Protein AF-A0A7S2NXE6-F1 (afdb_monomer_lite)

Structure (mmCIF, N/CA/C/O backbone):
data_AF-A0A7S2NXE6-F1
#
_entry.id   AF-A0A7S2NXE6-F1
#
loop_
_atom_site.group_PDB
_atom_site.id
_atom_site.type_symbol
_atom_site.label_atom_id
_atom_site.label_alt_id
_atom_site.label_comp_id
_atom_site.label_asym_id
_atom_site.label_entity_id
_atom_site.label_seq_id
_atom_site.pdbx_PDB_ins_code
_atom_site.Cartn_x
_atom_site.Cartn_y
_atom_site.Cartn_z
_atom_site.occupancy
_atom_site.B_iso_or_equiv
_atom_site.auth_seq_id
_atom_site.auth_comp_id
_atom_site.auth_asym_id
_atom_site.auth_atom_id
_atom_site.pdbx_PDB_model_num
ATOM 1 N N . GLY A 1 1 ? -6.935 10.015 29.642 1.00 30.66 1 GLY A N 1
ATOM 2 C CA . GLY A 1 1 ? -7.297 9.977 28.216 1.00 30.66 1 GLY A CA 1
ATOM 3 C C . GLY A 1 1 ? -6.499 8.867 27.589 1.00 30.66 1 GLY A C 1
ATOM 4 O O . GLY A 1 1 ? -5.300 8.828 27.825 1.00 30.66 1 GLY A O 1
ATOM 5 N N . PHE A 1 2 ? -7.150 7.919 26.923 1.00 28.30 2 PHE A N 1
ATOM 6 C CA . PHE A 1 2 ? -6.454 6.825 26.250 1.00 28.30 2 PHE A CA 1
ATOM 7 C C . PHE A 1 2 ? -5.696 7.412 25.052 1.00 28.30 2 PHE A C 1
ATOM 9 O O . PHE A 1 2 ? -6.312 7.854 24.090 1.00 28.30 2 PHE A O 1
ATOM 16 N N . GLU A 1 3 ? -4.369 7.505 25.145 1.00 37.97 3 GLU A N 1
ATOM 17 C CA . GLU A 1 3 ? -3.530 7.796 23.980 1.00 37.97 3 GLU A CA 1
ATOM 18 C C . GLU A 1 3 ? -3.610 6.582 23.043 1.00 37.97 3 GLU A C 1
ATOM 20 O O . GLU A 1 3 ? -3.166 5.489 23.407 1.00 37.97 3 GLU A O 1
ATOM 25 N N . HIS A 1 4 ? -4.222 6.759 21.868 1.00 45.72 4 HIS A N 1
ATOM 26 C CA . HIS A 1 4 ? -4.273 5.748 20.811 1.00 45.72 4 HIS A CA 1
ATOM 27 C C . HIS A 1 4 ? -2.844 5.365 20.415 1.00 45.72 4 HIS A C 1
ATOM 29 O O . HIS A 1 4 ? -2.023 6.241 20.143 1.00 45.72 4 HIS A O 1
ATOM 35 N N . LYS A 1 5 ? -2.525 4.066 20.429 1.00 44.91 5 LYS A N 1
ATOM 36 C CA . LYS A 1 5 ? -1.177 3.564 20.137 1.00 44.91 5 LYS A CA 1
ATOM 37 C C . LYS A 1 5 ? -1.148 2.831 18.801 1.00 44.91 5 LYS A C 1
ATOM 39 O O . LYS A 1 5 ? -1.640 1.710 18.720 1.00 44.91 5 LYS A O 1
ATOM 44 N N . ILE A 1 6 ? -0.508 3.414 17.790 1.00 53.16 6 ILE A N 1
ATOM 45 C CA . ILE A 1 6 ? -0.293 2.777 16.487 1.00 53.16 6 ILE A CA 1
ATOM 46 C C . ILE A 1 6 ? 0.878 1.794 16.610 1.00 53.16 6 ILE A C 1
ATOM 48 O O . ILE A 1 6 ? 2.012 2.165 16.933 1.00 53.16 6 ILE A O 1
ATOM 52 N N . MET A 1 7 ? 0.612 0.510 16.371 1.00 48.50 7 MET A N 1
ATOM 53 C CA . MET A 1 7 ? 1.660 -0.509 16.349 1.00 48.50 7 MET A CA 1
ATOM 54 C C . MET A 1 7 ? 2.381 -0.468 15.002 1.00 48.50 7 MET A C 1
ATOM 56 O O . MET A 1 7 ? 1.739 -0.633 13.969 1.00 48.50 7 MET A O 1
ATOM 60 N N . VAL A 1 8 ? 3.706 -0.301 15.033 1.00 54.53 8 VAL A N 1
ATOM 61 C CA . VAL A 1 8 ? 4.588 -0.490 13.875 1.00 54.53 8 VAL A CA 1
ATOM 62 C C . VAL A 1 8 ? 5.204 -1.878 13.973 1.00 54.53 8 VAL A C 1
ATOM 64 O O . VAL A 1 8 ? 6.086 -2.112 14.803 1.00 54.53 8 VAL A O 1
ATOM 67 N N . LEU A 1 9 ? 4.743 -2.821 13.155 1.00 55.22 9 LEU A N 1
ATOM 68 C CA . LEU A 1 9 ? 5.362 -4.142 13.074 1.00 55.22 9 LEU A CA 1
ATOM 69 C C . LEU A 1 9 ? 6.440 -4.136 11.990 1.00 55.22 9 LEU A C 1
ATOM 71 O O . LEU A 1 9 ? 6.137 -4.057 10.799 1.00 55.22 9 LEU A O 1
ATOM 75 N N . CYS A 1 10 ? 7.703 -4.228 12.402 1.00 53.44 10 CYS A N 1
ATOM 76 C CA . CYS A 1 10 ? 8.821 -4.390 11.478 1.00 53.44 10 CYS A CA 1
ATOM 77 C C . CYS A 1 10 ? 9.096 -5.880 11.261 1.00 53.44 10 CYS A C 1
ATOM 79 O O . CYS A 1 10 ? 9.418 -6.619 12.200 1.00 53.44 10 CYS A O 1
ATOM 81 N N . PHE A 1 11 ? 8.996 -6.322 10.012 1.00 53.53 11 PHE A N 1
ATOM 82 C CA . PHE A 1 11 ? 9.358 -7.676 9.624 1.00 53.53 11 PHE A CA 1
ATOM 83 C C . PHE A 1 11 ? 10.875 -7.779 9.397 1.00 53.53 11 PHE A C 1
ATOM 85 O O . PHE A 1 11 ? 11.449 -7.011 8.630 1.00 53.53 11 PHE A O 1
ATOM 92 N N . LEU A 1 12 ? 11.518 -8.719 10.098 1.00 44.38 12 LEU A N 1
ATOM 93 C CA . LEU A 1 12 ? 12.954 -9.008 10.021 1.00 44.38 12 LEU A CA 1
ATOM 94 C C . LEU A 1 12 ? 13.210 -10.145 9.028 1.00 44.38 12 LEU A C 1
ATOM 96 O O . LEU A 1 12 ? 12.627 -11.219 9.184 1.00 44.38 12 LEU A O 1
ATOM 100 N N . VAL A 1 13 ? 14.127 -9.940 8.078 1.00 46.78 13 VAL A N 1
ATOM 101 C CA . VAL A 1 13 ? 14.712 -11.025 7.265 1.00 46.78 13 VAL A CA 1
ATOM 102 C C . VAL A 1 13 ? 16.133 -11.394 7.755 1.00 46.78 13 VAL A C 1
ATOM 104 O O . VAL A 1 13 ? 16.578 -12.511 7.509 1.00 46.78 13 VAL A O 1
ATOM 10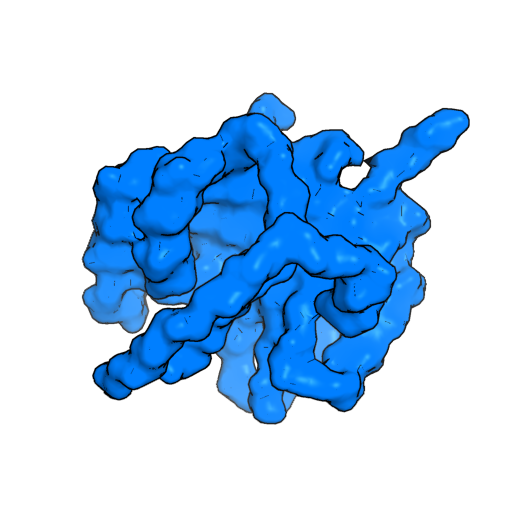7 N N . SER A 1 14 ? 16.815 -10.538 8.540 1.00 44.78 14 SER A N 1
ATOM 108 C CA . SER A 1 14 ? 18.103 -10.824 9.216 1.00 44.78 14 SER A CA 1
ATOM 109 C C . SER A 1 14 ? 18.413 -9.791 10.335 1.00 44.78 14 SER A C 1
ATOM 111 O O . SER A 1 14 ? 17.746 -8.765 10.429 1.00 44.78 14 SER A O 1
ATOM 113 N N . GLN A 1 15 ? 19.325 -10.103 11.275 1.00 42.28 15 GLN A N 1
ATOM 114 C CA . GLN A 1 15 ? 19.384 -9.501 12.624 1.00 42.28 15 GLN A CA 1
ATOM 115 C C . GLN A 1 15 ? 20.194 -8.196 12.786 1.00 42.28 15 GLN A C 1
ATOM 117 O O . GLN A 1 15 ? 20.007 -7.526 13.796 1.00 42.28 15 GLN A O 1
ATOM 122 N N . SER A 1 16 ? 21.091 -7.794 11.882 1.00 43.28 16 SER A N 1
ATOM 123 C CA . SER A 1 16 ? 22.125 -6.802 12.253 1.00 43.28 16 SER A CA 1
ATOM 124 C C . SER A 1 16 ? 21.823 -5.351 11.853 1.00 43.28 16 SER A C 1
ATOM 126 O O . SER A 1 16 ? 21.876 -4.470 12.715 1.00 43.28 16 SER A O 1
ATOM 128 N N . CYS A 1 17 ? 21.465 -5.055 10.597 1.00 41.91 17 CYS A N 1
ATOM 129 C CA . CYS A 1 17 ? 21.178 -3.671 10.181 1.00 41.91 17 CYS A CA 1
ATOM 130 C C . CYS A 1 17 ? 19.780 -3.201 10.633 1.00 41.91 17 CYS A C 1
ATOM 132 O O . CYS A 1 17 ? 19.550 -2.024 10.930 1.00 41.91 17 CYS A O 1
ATOM 134 N N . THR A 1 18 ? 18.842 -4.136 10.790 1.00 48.88 18 THR A N 1
ATOM 135 C CA . THR A 1 18 ? 17.470 -3.832 11.202 1.00 48.88 18 THR A CA 1
ATOM 136 C C . THR A 1 18 ? 17.372 -3.404 12.665 1.00 48.88 18 THR A C 1
ATOM 138 O O . THR A 1 18 ? 16.535 -2.566 12.978 1.00 48.88 18 THR A O 1
ATOM 141 N N . ILE A 1 19 ? 18.245 -3.886 13.558 1.00 52.66 19 ILE A N 1
ATOM 142 C CA . ILE A 1 19 ? 18.273 -3.444 14.964 1.00 52.66 19 ILE A CA 1
ATOM 143 C C . ILE A 1 19 ? 18.568 -1.942 15.055 1.00 52.66 19 ILE A C 1
ATOM 145 O O . ILE A 1 19 ? 17.909 -1.239 15.816 1.00 52.66 19 ILE A O 1
ATOM 149 N N . GLN A 1 20 ? 19.492 -1.422 14.240 1.00 52.38 20 GLN A N 1
ATOM 150 C CA . GLN A 1 20 ? 19.793 0.014 14.206 1.00 52.38 20 GLN A CA 1
ATOM 151 C C . GLN A 1 20 ? 18.620 0.833 13.657 1.00 52.38 20 GLN A C 1
ATOM 153 O O . GLN A 1 20 ? 18.315 1.897 14.193 1.00 52.38 20 GLN A O 1
ATOM 158 N N . MET A 1 21 ? 17.931 0.337 12.623 1.00 56.78 21 MET A N 1
ATOM 159 C CA . MET A 1 21 ? 16.757 1.012 12.065 1.00 56.78 21 MET A CA 1
ATOM 160 C C . MET A 1 21 ? 15.562 0.966 13.028 1.00 56.78 21 MET A C 1
ATOM 162 O O . MET A 1 21 ? 14.918 1.988 13.228 1.00 56.78 21 MET A O 1
ATOM 166 N N . ILE A 1 22 ? 15.314 -0.166 13.693 1.00 58.59 22 ILE A N 1
ATOM 167 C CA . ILE A 1 22 ? 14.275 -0.334 14.720 1.00 58.59 22 ILE A CA 1
ATOM 168 C C . ILE A 1 22 ? 14.559 0.551 15.935 1.00 58.59 22 ILE A C 1
ATOM 170 O O . ILE A 1 22 ? 13.664 1.272 16.368 1.00 58.59 22 ILE A O 1
ATOM 174 N N . HIS A 1 23 ? 15.788 0.558 16.460 1.00 58.75 23 HIS A N 1
ATOM 175 C CA . HIS A 1 23 ? 16.160 1.454 17.558 1.00 58.75 23 HIS A CA 1
ATOM 176 C C . HIS A 1 23 ? 16.035 2.922 17.155 1.00 58.75 23 HIS A C 1
ATOM 178 O O . HIS A 1 23 ? 15.536 3.732 17.933 1.00 58.75 23 HIS A O 1
ATOM 184 N N . SER A 1 24 ? 16.438 3.272 15.932 1.00 58.91 24 SER A N 1
ATOM 185 C CA . SER A 1 24 ? 16.273 4.628 15.412 1.00 58.91 24 SER A CA 1
ATOM 186 C C . SER A 1 24 ? 14.794 5.001 15.285 1.00 58.91 24 SER A C 1
ATOM 188 O O . SER A 1 24 ? 14.424 6.093 15.706 1.00 58.91 24 SER A O 1
ATOM 190 N N . LEU A 1 25 ? 13.936 4.099 14.801 1.00 60.75 25 LEU A N 1
ATOM 191 C CA . LEU A 1 25 ? 12.489 4.310 14.738 1.00 60.75 25 LEU A CA 1
ATOM 192 C C . LEU A 1 25 ? 11.894 4.497 16.130 1.00 60.75 25 LEU A C 1
ATOM 194 O O . LEU A 1 25 ? 11.198 5.474 16.364 1.00 60.75 25 LEU A O 1
ATOM 198 N N . GLN A 1 26 ? 12.235 3.639 17.087 1.00 60.94 26 GLN A N 1
ATOM 199 C CA . GLN A 1 26 ? 11.787 3.785 18.473 1.00 60.94 26 GLN A CA 1
ATOM 200 C C . GLN A 1 26 ? 12.188 5.132 19.095 1.00 60.94 26 GLN A C 1
ATOM 202 O O . GLN A 1 26 ? 11.457 5.650 19.930 1.00 60.94 26 GLN A O 1
ATOM 207 N N . GLN A 1 27 ? 13.326 5.707 18.692 1.00 59.03 27 GLN A N 1
ATOM 208 C CA . GLN A 1 27 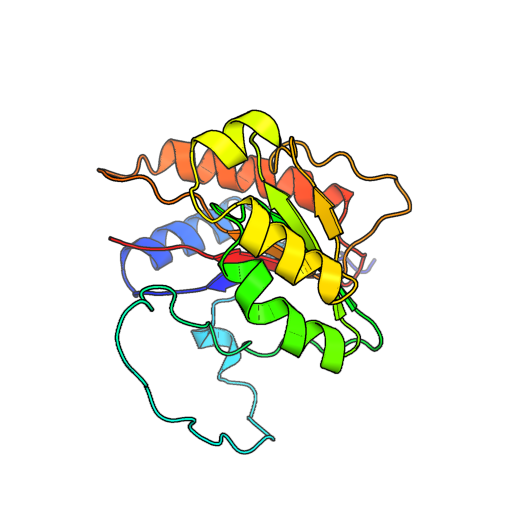? 13.799 7.006 19.186 1.00 59.03 27 GLN A CA 1
ATOM 209 C C . GLN A 1 27 ? 13.164 8.216 18.486 1.00 59.03 27 GLN A C 1
ATOM 211 O O . GLN A 1 27 ? 13.145 9.297 19.067 1.00 59.03 27 GLN A O 1
ATOM 216 N N . HIS A 1 28 ? 12.695 8.060 17.245 1.00 60.75 28 HIS A N 1
ATOM 217 C CA . HIS A 1 28 ? 12.234 9.176 16.408 1.00 60.75 28 HIS A CA 1
ATOM 218 C C . HIS A 1 28 ? 10.730 9.157 16.136 1.00 60.75 28 HIS A C 1
ATOM 220 O O . HIS A 1 28 ? 10.206 10.115 15.569 1.00 60.75 28 HIS A O 1
ATOM 226 N N . LEU A 1 29 ? 10.032 8.089 16.523 1.00 58.25 29 LEU A N 1
ATOM 227 C CA . LEU A 1 29 ? 8.585 8.035 16.421 1.00 58.25 29 LEU A CA 1
ATOM 228 C C . LEU A 1 29 ? 7.923 8.832 17.553 1.00 58.25 29 LEU A C 1
ATOM 230 O O . LEU A 1 29 ? 8.413 8.826 18.686 1.00 58.25 29 LEU A O 1
ATOM 234 N N . PRO A 1 30 ? 6.805 9.519 17.268 1.00 51.41 30 PRO A N 1
ATOM 235 C CA . PRO A 1 30 ? 6.047 10.199 18.305 1.00 51.41 30 PRO A CA 1
ATOM 236 C C . PRO A 1 30 ? 5.487 9.186 19.322 1.00 51.41 30 PRO A C 1
ATOM 238 O O . PRO A 1 30 ? 5.340 7.998 19.033 1.00 51.41 30 PRO A O 1
ATOM 241 N N . ARG A 1 31 ? 5.217 9.648 20.555 1.00 51.78 31 ARG A N 1
ATOM 242 C CA . ARG A 1 31 ? 4.919 8.789 21.730 1.00 51.78 31 ARG A CA 1
ATOM 243 C C . ARG A 1 31 ? 3.722 7.843 21.546 1.00 51.78 31 ARG A C 1
ATOM 245 O O . ARG A 1 31 ? 3.599 6.868 22.285 1.00 51.78 31 ARG A O 1
ATOM 252 N N . ASN A 1 32 ? 2.861 8.129 20.577 1.00 54.81 32 ASN A N 1
ATOM 253 C CA . ASN A 1 32 ? 1.702 7.336 20.183 1.00 54.81 32 ASN A CA 1
ATOM 254 C C . ASN A 1 32 ? 2.042 6.144 19.268 1.00 54.81 32 ASN A C 1
ATOM 256 O O . ASN A 1 32 ? 1.140 5.404 18.900 1.00 54.81 32 ASN A O 1
ATOM 260 N N . TYR A 1 33 ? 3.305 5.900 18.916 1.00 49.69 33 TYR A N 1
ATOM 261 C CA . TYR A 1 33 ? 3.714 4.703 18.179 1.00 49.69 33 TYR A CA 1
ATOM 262 C C . TYR A 1 33 ? 4.545 3.777 19.065 1.00 49.69 33 TYR A C 1
ATOM 264 O O . TYR A 1 33 ? 5.373 4.225 19.858 1.00 49.69 33 TYR A O 1
ATOM 272 N N . TYR A 1 34 ? 4.385 2.465 18.898 1.00 57.03 34 TYR A N 1
ATOM 273 C CA . TYR A 1 34 ? 5.357 1.508 19.427 1.00 57.03 34 TYR A CA 1
ATOM 274 C C . TYR A 1 34 ? 5.787 0.521 18.347 1.00 57.03 34 TYR A C 1
ATOM 276 O O . TYR A 1 34 ? 4.968 -0.020 17.606 1.00 57.03 34 TYR A O 1
ATOM 284 N N . VAL A 1 35 ? 7.094 0.273 18.275 1.00 57.72 35 VAL A N 1
ATOM 285 C CA . VAL A 1 35 ? 7.671 -0.691 17.336 1.00 57.72 35 VAL A CA 1
ATOM 286 C C . VAL A 1 35 ? 7.722 -2.060 18.002 1.00 57.72 35 VAL A C 1
ATOM 288 O O . VAL A 1 35 ? 8.296 -2.185 19.087 1.00 57.72 35 VAL A O 1
ATOM 291 N N . ARG A 1 36 ? 7.156 -3.082 17.356 1.00 56.81 36 ARG A N 1
ATOM 292 C CA . ARG A 1 36 ? 7.367 -4.492 17.712 1.00 56.81 36 ARG A CA 1
ATOM 293 C C . ARG A 1 36 ? 8.133 -5.207 16.613 1.00 56.81 36 ARG A C 1
ATOM 295 O O . ARG A 1 36 ? 7.956 -4.935 15.428 1.00 56.81 36 ARG A O 1
ATOM 302 N N . THR A 1 37 ? 8.964 -6.155 17.021 1.00 53.00 37 THR A N 1
ATOM 303 C CA . THR A 1 37 ? 9.600 -7.127 16.127 1.00 53.00 37 THR A CA 1
ATOM 304 C C . THR A 1 37 ? 8.891 -8.474 16.230 1.00 53.00 37 THR A C 1
ATOM 306 O O . THR A 1 37 ? 8.303 -8.797 17.261 1.00 53.00 37 THR A O 1
ATOM 309 N N . LEU A 1 38 ? 8.985 -9.316 15.197 1.00 47.44 38 LEU A N 1
ATOM 310 C CA . LEU A 1 38 ? 8.454 -10.690 15.256 1.00 47.44 38 LEU A CA 1
ATOM 311 C C . LEU A 1 38 ? 9.011 -11.497 16.443 1.00 47.44 38 LEU A C 1
ATOM 313 O O . LEU A 1 38 ? 8.277 -12.267 17.056 1.00 47.44 38 LEU A O 1
ATOM 317 N N . SER A 1 39 ? 10.277 -11.275 16.815 1.00 43.59 39 SER A N 1
ATOM 318 C CA . SER A 1 39 ? 10.905 -11.908 17.987 1.00 43.59 39 SER A CA 1
ATOM 319 C C . SER A 1 39 ? 10.250 -11.525 19.320 1.00 43.59 39 SER A C 1
ATOM 321 O O . SER A 1 39 ? 10.359 -12.265 20.293 1.00 43.59 39 SER A O 1
ATOM 323 N N . GLN A 1 40 ? 9.545 -10.392 19.370 1.00 39.28 40 GLN A N 1
ATOM 324 C CA . GLN A 1 40 ? 8.776 -9.942 20.533 1.00 39.28 40 GLN A CA 1
ATOM 325 C C . GLN A 1 40 ? 7.313 -10.417 20.505 1.00 39.28 40 GLN A C 1
ATOM 327 O O . GLN A 1 40 ? 6.619 -10.277 21.509 1.00 39.28 40 GLN A O 1
ATOM 332 N N . LEU A 1 41 ? 6.828 -10.970 19.385 1.00 40.84 41 LEU A N 1
ATOM 333 C CA . LEU A 1 41 ? 5.485 -11.557 19.269 1.00 40.84 41 LEU A CA 1
ATOM 334 C C . LEU A 1 41 ? 5.461 -13.055 19.615 1.00 40.84 41 LEU A C 1
ATOM 336 O O . LEU A 1 41 ? 4.426 -13.562 20.035 1.00 40.84 41 LEU A O 1
ATOM 340 N N . SER A 1 42 ? 6.594 -13.757 19.508 1.00 35.50 42 SER A N 1
ATOM 341 C CA . SER A 1 42 ? 6.716 -15.192 19.813 1.00 35.50 42 SER A CA 1
ATOM 342 C C . SER A 1 42 ? 6.617 -15.561 21.302 1.00 35.50 42 SER A C 1
ATOM 344 O O . SER A 1 42 ? 6.615 -16.745 21.625 1.00 35.50 42 SER A O 1
ATOM 346 N N . SER A 1 43 ? 6.531 -14.589 22.217 1.00 30.38 43 SER A N 1
ATOM 347 C CA . SER A 1 43 ? 6.298 -14.851 23.647 1.00 30.38 43 SER A CA 1
ATOM 348 C C . SER A 1 43 ? 4.818 -15.043 24.004 1.00 30.38 43 SER A C 1
ATOM 350 O O . SER A 1 43 ? 4.510 -15.383 25.144 1.00 30.38 43 SER A O 1
ATOM 352 N N . VAL A 1 44 ? 3.899 -14.859 23.050 1.00 34.19 44 VAL A N 1
ATOM 353 C CA . VAL A 1 44 ? 2.467 -15.123 23.236 1.00 34.19 44 VAL A CA 1
ATOM 354 C C . VAL A 1 44 ? 2.150 -16.490 22.625 1.00 34.19 44 VAL A C 1
ATOM 356 O O . VAL A 1 44 ? 2.321 -16.695 21.426 1.00 34.19 44 VAL A O 1
ATOM 359 N N . HIS A 1 45 ? 1.761 -17.447 23.472 1.00 27.84 45 HIS A N 1
ATOM 360 C CA . HIS A 1 45 ? 1.555 -18.862 23.142 1.00 27.84 45 HIS A CA 1
ATOM 361 C C . HIS A 1 45 ? 0.812 -19.116 21.810 1.00 27.84 45 HIS A C 1
ATOM 363 O O . HIS A 1 45 ? -0.263 -18.555 21.596 1.00 27.84 45 HIS A O 1
ATOM 369 N N . PRO A 1 46 ? 1.300 -20.033 20.949 1.00 31.39 46 PRO A N 1
ATOM 370 C CA . PRO A 1 46 ? 0.585 -20.437 19.748 1.00 31.39 46 PRO A CA 1
ATOM 371 C C . PRO A 1 46 ? -0.474 -21.494 20.090 1.00 31.39 46 PRO A C 1
ATOM 373 O O . PRO A 1 46 ? -0.147 -22.613 20.478 1.00 31.39 46 PRO A O 1
ATOM 376 N N . THR A 1 47 ? -1.750 -21.174 19.891 1.00 29.28 47 THR A N 1
ATOM 377 C CA . THR A 1 47 ? -2.827 -22.173 19.772 1.00 29.28 47 THR A CA 1
ATOM 378 C C . THR A 1 47 ? -3.333 -22.209 18.338 1.00 29.28 47 THR A C 1
ATOM 380 O O . THR A 1 47 ? -4.458 -21.831 18.045 1.00 29.28 47 THR A O 1
ATOM 383 N N . THR A 1 48 ? -2.497 -22.669 17.406 1.00 28.03 48 THR A N 1
ATOM 384 C CA . THR A 1 48 ? -2.990 -23.345 16.195 1.00 28.03 48 THR A CA 1
ATOM 385 C C . THR A 1 48 ? -1.867 -24.171 15.573 1.00 28.03 48 THR A C 1
ATOM 387 O O . THR A 1 48 ? -0.762 -23.679 15.351 1.00 28.03 48 THR A O 1
ATOM 390 N N . SER A 1 49 ? -2.135 -25.453 15.330 1.00 26.89 49 SER A N 1
ATOM 391 C CA . SER A 1 49 ? -1.183 -26.417 14.781 1.00 26.89 49 SER A CA 1
ATOM 392 C C . SER A 1 49 ? -0.744 -26.037 13.364 1.00 26.89 49 SER A C 1
ATOM 394 O O . SER A 1 49 ? -1.563 -25.941 12.449 1.00 26.89 49 SER A O 1
ATOM 396 N N . LEU A 1 50 ? 0.565 -25.865 13.186 1.00 30.69 50 LEU A N 1
ATOM 397 C CA . LEU A 1 50 ? 1.232 -25.672 11.903 1.00 30.69 50 LEU A CA 1
ATOM 398 C C . LEU A 1 50 ? 1.210 -26.978 11.096 1.00 30.69 50 LEU A C 1
ATOM 400 O O . LEU A 1 50 ? 1.861 -27.945 11.485 1.00 30.69 50 LEU A O 1
ATOM 404 N N . SER A 1 51 ? 0.567 -26.995 9.930 1.00 23.50 51 SER A N 1
ATOM 405 C CA . SER A 1 51 ? 0.946 -27.933 8.869 1.00 23.50 51 SER A CA 1
ATOM 406 C C . SER A 1 51 ? 1.952 -27.258 7.928 1.00 23.50 51 SER A C 1
ATOM 408 O O . SER A 1 51 ? 1.909 -26.049 7.666 1.00 23.50 51 SER A O 1
ATOM 410 N N . LEU A 1 52 ? 2.957 -28.027 7.514 1.00 27.20 52 LEU A N 1
ATOM 411 C CA . LEU A 1 52 ? 4.004 -27.636 6.574 1.00 27.20 52 LEU A CA 1
ATOM 412 C C . LEU A 1 52 ? 3.545 -28.048 5.172 1.00 27.20 52 LEU A C 1
ATOM 414 O O . LEU A 1 52 ? 3.355 -29.236 4.927 1.00 27.20 52 LEU A O 1
ATOM 418 N N . VAL A 1 53 ? 3.379 -27.094 4.252 1.00 28.84 53 VAL A N 1
ATOM 419 C CA . VAL A 1 53 ? 3.152 -27.416 2.832 1.00 28.84 53 VAL A CA 1
ATOM 420 C C . VAL A 1 53 ? 4.519 -27.524 2.132 1.00 28.84 53 VAL A C 1
ATOM 422 O O . VAL A 1 53 ? 5.361 -26.643 2.335 1.00 28.84 53 VAL A O 1
ATOM 425 N N . PRO A 1 54 ? 4.802 -28.590 1.352 1.00 25.50 54 PRO A N 1
ATOM 426 C CA . PRO A 1 54 ? 6.122 -28.805 0.759 1.00 25.50 54 PRO A CA 1
ATOM 427 C C . PRO A 1 54 ? 6.473 -27.791 -0.337 1.00 25.50 54 PRO A C 1
ATOM 429 O O . PRO A 1 54 ? 5.646 -27.453 -1.181 1.00 25.50 54 PRO A O 1
ATOM 432 N N . ARG A 1 55 ? 7.753 -27.396 -0.372 1.00 34.22 55 ARG A N 1
ATOM 433 C CA . ARG A 1 55 ? 8.374 -26.586 -1.433 1.00 34.22 55 ARG A CA 1
ATOM 434 C C . ARG A 1 55 ? 8.249 -27.270 -2.803 1.00 34.22 55 ARG A C 1
ATOM 436 O O . ARG A 1 55 ? 8.744 -28.385 -2.970 1.00 34.22 55 ARG A O 1
ATOM 443 N N . ARG A 1 56 ? 7.718 -26.573 -3.813 1.00 32.66 56 ARG A N 1
ATOM 444 C CA . ARG A 1 56 ? 7.971 -26.884 -5.234 1.00 32.66 56 ARG A CA 1
ATOM 445 C C . ARG A 1 56 ? 8.688 -25.711 -5.909 1.00 32.66 56 ARG A C 1
ATOM 447 O O . ARG A 1 56 ? 8.601 -24.583 -5.457 1.00 32.66 56 ARG A O 1
ATOM 454 N N . ARG A 1 57 ? 9.541 -26.045 -6.879 1.00 32.72 57 ARG A N 1
ATOM 455 C CA . ARG A 1 57 ? 10.676 -25.248 -7.368 1.00 32.72 57 ARG A CA 1
ATOM 456 C C . ARG A 1 57 ? 10.300 -24.227 -8.452 1.00 32.72 57 ARG A C 1
ATOM 458 O O . ARG A 1 57 ? 9.479 -24.526 -9.308 1.00 32.72 57 ARG A O 1
ATOM 465 N N . SER A 1 58 ? 11.129 -23.175 -8.499 1.00 32.59 58 SER A N 1
ATOM 466 C CA . SER A 1 58 ? 11.537 -22.383 -9.676 1.00 32.59 58 SER A CA 1
ATOM 467 C C . SER A 1 58 ? 10.742 -21.120 -10.045 1.00 32.59 58 SER A C 1
ATOM 469 O O . SER A 1 58 ? 10.461 -20.906 -11.219 1.00 32.59 58 SER A O 1
ATOM 471 N N . CYS A 1 59 ? 10.493 -20.243 -9.069 1.00 31.20 59 CYS A N 1
ATOM 472 C CA . CYS A 1 59 ? 10.347 -18.780 -9.261 1.00 31.20 59 CYS A CA 1
ATOM 473 C C . CYS A 1 59 ? 10.293 -18.000 -7.927 1.00 31.20 59 CYS A C 1
ATOM 475 O O . CYS A 1 59 ? 10.465 -16.783 -7.911 1.00 31.20 59 CYS A O 1
ATOM 477 N N . ASP A 1 60 ? 10.161 -18.694 -6.796 1.00 32.56 60 ASP A N 1
ATOM 478 C CA . ASP A 1 60 ? 9.990 -18.069 -5.484 1.00 32.56 60 ASP A CA 1
ATOM 479 C C . ASP A 1 60 ? 11.297 -17.530 -4.885 1.00 32.56 60 ASP A C 1
ATOM 481 O O . ASP A 1 60 ? 12.054 -18.250 -4.226 1.00 32.56 60 ASP A O 1
ATOM 485 N N . ARG A 1 61 ? 11.547 -16.229 -5.067 1.00 32.56 61 ARG A N 1
ATOM 486 C CA . ARG A 1 61 ? 12.385 -15.451 -4.134 1.00 32.56 61 ARG A CA 1
ATOM 487 C C . ARG A 1 61 ? 11.561 -14.590 -3.168 1.00 32.56 61 ARG A C 1
ATOM 489 O O . ARG A 1 61 ? 12.127 -14.026 -2.237 1.00 32.56 61 ARG A O 1
ATOM 496 N N . TYR A 1 62 ? 10.238 -14.549 -3.330 1.00 33.06 62 TYR A N 1
ATOM 497 C CA . TYR A 1 62 ? 9.334 -13.951 -2.355 1.00 33.06 62 TYR A CA 1
ATOM 498 C C . TYR A 1 62 ? 9.092 -14.962 -1.239 1.00 33.06 62 TYR A C 1
ATOM 500 O O . TYR A 1 62 ? 8.330 -15.918 -1.375 1.00 33.06 62 TYR A O 1
ATOM 508 N N . PHE A 1 63 ? 9.809 -14.787 -0.132 1.00 35.91 63 PHE A N 1
ATOM 509 C CA . PHE A 1 63 ? 9.520 -15.499 1.101 1.00 35.91 63 PHE A CA 1
ATOM 510 C C . PHE A 1 63 ? 8.086 -15.146 1.504 1.00 35.91 63 PHE A C 1
ATOM 512 O O . PHE A 1 63 ? 7.825 -14.028 1.945 1.00 35.91 63 PHE A O 1
ATOM 519 N N . VAL A 1 64 ? 7.150 -16.081 1.307 1.00 37.19 64 VAL A N 1
ATOM 520 C CA . VAL A 1 64 ? 5.780 -15.964 1.808 1.00 37.19 64 VAL A CA 1
ATOM 521 C C . VAL A 1 64 ? 5.885 -15.848 3.315 1.00 37.19 64 VAL A C 1
ATOM 523 O O . VAL A 1 64 ? 6.106 -16.827 4.031 1.00 37.19 64 VAL A O 1
ATOM 526 N N . GLN A 1 65 ? 5.798 -14.614 3.792 1.00 36.34 65 GLN A N 1
ATOM 527 C CA . GLN A 1 65 ? 5.725 -14.291 5.195 1.00 36.34 65 GLN A CA 1
ATOM 528 C C . GLN A 1 65 ? 4.446 -14.949 5.702 1.00 36.34 65 GLN A C 1
ATOM 530 O O . GLN A 1 65 ? 3.355 -14.423 5.497 1.00 36.34 65 GLN A O 1
ATOM 535 N N . ARG A 1 66 ? 4.565 -16.158 6.278 1.00 37.44 66 ARG A N 1
ATOM 536 C CA . ARG A 1 66 ? 3.456 -16.826 6.968 1.00 37.44 66 ARG A CA 1
ATOM 537 C C . ARG A 1 66 ? 2.897 -15.783 7.912 1.00 37.44 66 ARG A C 1
ATOM 539 O O . ARG A 1 66 ? 3.622 -15.375 8.815 1.00 37.44 66 ARG A O 1
ATOM 546 N N . ALA A 1 67 ? 1.681 -15.325 7.610 1.00 40.28 67 ALA A N 1
ATOM 547 C CA . ALA A 1 67 ? 0.995 -14.229 8.267 1.00 40.28 67 ALA A CA 1
ATOM 548 C C . ALA A 1 67 ? 1.156 -14.380 9.778 1.00 40.28 67 ALA A C 1
ATOM 550 O O . ALA A 1 67 ? 0.462 -15.170 10.417 1.00 40.28 67 ALA A O 1
ATOM 551 N N . ALA A 1 68 ? 2.151 -13.688 10.330 1.00 38.78 68 ALA A N 1
ATOM 552 C CA . ALA A 1 68 ? 2.404 -13.690 11.749 1.00 38.78 68 ALA A CA 1
ATOM 553 C C . ALA A 1 68 ? 1.249 -12.899 12.342 1.00 38.78 68 ALA A C 1
ATOM 555 O O . ALA A 1 68 ? 1.254 -11.676 12.285 1.00 38.78 68 ALA A O 1
ATOM 556 N N . SER A 1 69 ? 0.227 -13.631 12.790 1.00 43.06 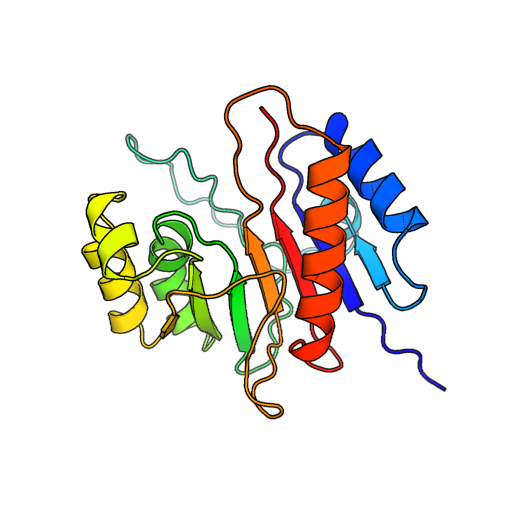69 SER A N 1
ATOM 557 C CA . SER A 1 69 ? -0.910 -13.141 13.555 1.00 43.06 69 SER A CA 1
ATOM 558 C C . SER A 1 69 ? -1.404 -11.770 13.083 1.00 43.06 69 SER A C 1
ATOM 560 O O . SER A 1 69 ? -1.317 -10.787 13.821 1.00 43.06 69 SER A O 1
ATOM 562 N N . VAL A 1 70 ? -1.964 -11.702 11.867 1.00 46.81 70 VAL A N 1
ATOM 563 C CA . VAL A 1 70 ? -2.946 -10.645 11.598 1.00 46.81 70 VAL A CA 1
ATOM 564 C C . VAL A 1 70 ? -3.980 -10.794 12.705 1.00 46.81 70 VAL A C 1
ATOM 566 O O . VAL A 1 70 ? -4.543 -11.878 12.851 1.00 46.81 70 VAL A O 1
ATOM 569 N N . ARG A 1 71 ? -4.173 -9.770 13.543 1.00 46.88 71 ARG A N 1
ATOM 570 C CA . ARG A 1 71 ? -5.347 -9.751 14.413 1.00 46.88 71 ARG A CA 1
ATOM 571 C C . ARG A 1 71 ? -6.550 -9.891 13.488 1.00 46.88 71 ARG A C 1
ATOM 573 O O . ARG A 1 71 ? -6.815 -8.989 12.702 1.00 46.88 71 ARG A O 1
ATOM 580 N N . CYS A 1 72 ? -7.187 -11.059 13.50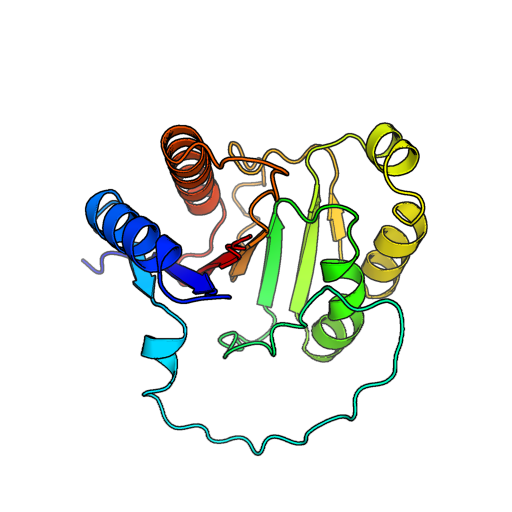3 1.00 41.09 72 CYS A N 1
ATOM 581 C CA . CYS A 1 72 ? -8.391 -11.308 12.730 1.00 41.09 72 CYS A CA 1
ATOM 582 C C . CYS A 1 72 ? -9.521 -10.544 13.415 1.00 41.09 72 CYS A C 1
ATOM 584 O O . CYS A 1 72 ? -10.203 -11.081 14.286 1.00 41.09 72 CYS A O 1
ATOM 586 N N . PHE A 1 73 ? -9.674 -9.269 13.073 1.00 47.47 73 PHE A N 1
ATOM 587 C CA . PHE A 1 73 ? -10.951 -8.599 13.251 1.00 47.47 73 PHE A CA 1
ATOM 588 C C . PHE A 1 73 ? -11.930 -9.229 12.245 1.00 47.47 73 PHE A C 1
ATOM 590 O O . PHE A 1 73 ? -11.525 -9.609 11.143 1.00 47.47 73 PHE A O 1
ATOM 597 N N . ALA A 1 74 ? -13.201 -9.399 12.621 1.00 54.84 74 ALA A N 1
ATOM 598 C CA . ALA A 1 74 ? -14.242 -9.752 11.651 1.00 54.84 74 ALA A CA 1
ATOM 599 C C . ALA A 1 74 ? -14.209 -8.733 10.493 1.00 54.84 74 ALA A C 1
ATOM 601 O O . ALA A 1 74 ? -14.058 -7.553 10.783 1.00 54.84 74 ALA A O 1
ATOM 602 N N . SER A 1 75 ? -14.291 -9.182 9.230 1.00 69.56 75 SER A N 1
ATOM 603 C CA . SER A 1 75 ? -14.134 -8.374 8.000 1.00 69.56 75 SER A CA 1
ATOM 604 C C . SER A 1 75 ? -13.086 -7.247 8.102 1.00 69.56 75 SER A C 1
ATOM 606 O O . SER A 1 75 ? -13.412 -6.121 8.475 1.00 69.56 75 SER A O 1
ATOM 608 N N . SER A 1 76 ? -11.835 -7.503 7.708 1.00 86.56 76 SER A N 1
ATOM 609 C CA . SER A 1 76 ? -10.748 -6.506 7.810 1.00 86.56 76 SER A CA 1
ATOM 610 C C . SER A 1 76 ? -10.410 -5.840 6.469 1.00 86.56 76 SER A C 1
ATOM 612 O O . SER A 1 76 ? -10.458 -6.478 5.420 1.00 86.56 76 SER A O 1
ATOM 614 N N . LYS A 1 77 ? -9.982 -4.575 6.489 1.00 94.38 77 LYS A N 1
ATOM 615 C CA . LYS A 1 77 ? -9.464 -3.818 5.337 1.00 94.38 77 LYS A CA 1
ATOM 616 C C . LYS A 1 77 ? -7.939 -3.722 5.395 1.00 94.38 77 LYS A C 1
ATOM 618 O O . LYS A 1 77 ? -7.382 -3.115 6.310 1.00 94.38 77 LYS A O 1
ATOM 623 N N . LEU A 1 78 ? -7.271 -4.278 4.386 1.00 94.69 78 LEU A N 1
ATOM 624 C CA . LEU A 1 78 ? -5.817 -4.254 4.222 1.00 94.69 78 LEU A CA 1
ATOM 625 C C . LEU A 1 78 ? -5.420 -3.303 3.088 1.00 94.69 78 LEU A C 1
ATOM 627 O O . LEU A 1 78 ? -5.837 -3.485 1.947 1.00 94.69 78 LEU A O 1
ATOM 631 N N . LEU A 1 79 ? -4.559 -2.333 3.382 1.00 96.75 79 LEU A N 1
ATOM 632 C CA . LEU A 1 79 ? -3.862 -1.518 2.388 1.00 96.75 79 LEU A CA 1
ATOM 633 C C . LEU A 1 79 ? -2.428 -2.028 2.231 1.00 96.75 79 LEU A C 1
ATOM 635 O O . LEU A 1 79 ? -1.701 -2.084 3.218 1.00 96.75 79 LEU A O 1
ATOM 639 N N . VAL A 1 80 ? -2.000 -2.356 1.014 1.00 95.44 80 VAL A N 1
ATOM 640 C CA . VAL A 1 80 ? -0.590 -2.642 0.703 1.00 95.44 80 VAL A CA 1
ATOM 641 C C . VAL A 1 80 ? -0.041 -1.498 -0.140 1.00 95.44 80 VAL A C 1
ATOM 643 O O . VAL A 1 80 ? -0.466 -1.307 -1.275 1.00 95.44 80 VAL A O 1
ATOM 646 N N . CYS A 1 81 ? 0.905 -0.752 0.419 1.00 95.56 81 CYS A N 1
ATOM 647 C CA . CYS A 1 81 ? 1.587 0.366 -0.216 1.00 95.56 81 CYS A CA 1
ATOM 648 C C . CYS A 1 81 ? 2.919 -0.078 -0.826 1.00 95.56 81 CYS A C 1
ATOM 650 O O . CYS A 1 81 ? 3.749 -0.672 -0.133 1.00 95.56 81 CYS A O 1
ATOM 652 N N . GLY A 1 82 ? 3.158 0.305 -2.082 1.00 91.56 82 GLY A N 1
ATOM 653 C CA . GLY A 1 82 ? 4.443 0.097 -2.754 1.00 91.56 82 GLY A CA 1
ATOM 654 C C . GLY A 1 82 ? 4.652 -1.344 -3.203 1.00 91.56 82 GLY A C 1
ATOM 655 O O . GLY A 1 82 ? 5.757 -1.868 -3.084 1.00 91.56 82 GLY A O 1
ATOM 656 N N . ASP A 1 83 ? 3.602 -2.006 -3.689 1.00 91.38 83 ASP A N 1
ATOM 657 C CA . ASP A 1 83 ? 3.646 -3.428 -4.020 1.00 91.38 83 ASP A CA 1
ATOM 658 C C . ASP A 1 83 ? 4.337 -3.749 -5.355 1.00 91.38 83 ASP A C 1
ATOM 660 O O . ASP A 1 83 ? 3.800 -4.510 -6.147 1.00 91.38 83 ASP A O 1
ATOM 664 N N . GLY A 1 84 ? 5.511 -3.166 -5.613 1.00 89.56 84 GLY A N 1
ATOM 665 C CA . GLY A 1 84 ? 6.395 -3.514 -6.731 1.00 89.56 84 GLY A CA 1
ATOM 666 C C . GLY A 1 84 ? 5.664 -3.820 -8.040 1.00 89.56 84 GLY A C 1
ATOM 667 O O . GLY A 1 84 ? 5.058 -2.933 -8.613 1.00 89.56 84 GLY A O 1
ATOM 668 N N . ASP A 1 85 ? 5.718 -5.082 -8.480 1.00 92.19 85 ASP A N 1
ATOM 669 C CA . ASP A 1 85 ? 5.085 -5.604 -9.700 1.00 92.19 85 ASP A CA 1
ATOM 670 C C . ASP A 1 85 ? 3.687 -6.231 -9.478 1.00 92.19 85 ASP A C 1
ATOM 672 O O . ASP A 1 85 ? 3.163 -6.927 -10.355 1.00 92.19 85 ASP A O 1
ATOM 676 N N . LEU A 1 86 ? 3.094 -6.013 -8.302 1.00 95.38 86 LEU A N 1
ATOM 677 C CA . LEU A 1 86 ? 1.847 -6.576 -7.765 1.00 95.38 86 LEU A CA 1
ATOM 678 C C . LEU A 1 86 ? 1.882 -8.081 -7.442 1.00 95.38 86 LEU A C 1
ATOM 680 O O . LEU A 1 86 ? 0.843 -8.662 -7.116 1.00 95.38 86 LEU A O 1
ATOM 684 N N . SER A 1 87 ? 3.039 -8.744 -7.531 1.00 91.75 87 SER A N 1
ATOM 685 C CA . SER A 1 87 ? 3.129 -10.202 -7.353 1.00 91.75 87 SER A CA 1
ATOM 686 C C . SER A 1 87 ? 2.789 -10.667 -5.938 1.00 91.75 87 SER A C 1
ATOM 688 O O . SER A 1 87 ? 2.137 -11.699 -5.779 1.00 91.75 87 SER A O 1
ATOM 690 N N . TYR A 1 88 ? 3.172 -9.911 -4.905 1.00 89.81 88 TYR A N 1
ATOM 691 C CA . TYR A 1 88 ? 2.845 -10.256 -3.522 1.00 89.81 88 TYR A CA 1
ATOM 692 C C . TYR A 1 88 ? 1.333 -10.204 -3.286 1.00 89.81 88 TYR A C 1
ATOM 694 O O . TYR A 1 88 ? 0.766 -11.190 -2.812 1.00 89.81 88 TYR A O 1
ATOM 702 N N . SER A 1 89 ? 0.666 -9.109 -3.666 1.00 94.69 89 SER A N 1
ATOM 703 C CA . SER A 1 89 ? -0.793 -9.001 -3.549 1.00 94.69 89 SER A CA 1
ATOM 704 C C . SER A 1 89 ? -1.516 -10.073 -4.357 1.00 94.69 89 SER A C 1
ATOM 706 O O . SER A 1 89 ? -2.468 -10.668 -3.858 1.00 94.69 89 SER A O 1
ATOM 708 N N . ALA A 1 90 ? -1.051 -10.371 -5.574 1.00 93.38 90 ALA A N 1
ATOM 709 C CA . ALA A 1 90 ? -1.624 -11.430 -6.401 1.00 93.38 90 ALA A CA 1
ATOM 710 C C . ALA A 1 90 ? -1.484 -12.819 -5.761 1.00 93.38 90 ALA A C 1
ATOM 712 O O . ALA A 1 90 ? -2.398 -13.635 -5.870 1.00 93.38 90 ALA A O 1
ATOM 713 N N . LEU A 1 91 ? -0.369 -13.081 -5.073 1.00 92.88 91 LEU A N 1
ATOM 714 C CA . LEU A 1 91 ? -0.117 -14.342 -4.382 1.00 92.88 91 LEU A CA 1
ATOM 715 C C . LEU A 1 91 ? -1.033 -14.540 -3.167 1.00 92.88 91 LEU A C 1
ATOM 717 O O . LEU A 1 91 ? -1.499 -15.653 -2.934 1.00 92.88 91 LEU A O 1
ATOM 721 N N . VAL A 1 92 ? -1.281 -13.486 -2.382 1.00 91.12 92 VAL A N 1
ATOM 722 C CA . VAL A 1 92 ? -2.076 -13.585 -1.142 1.00 91.12 92 VAL A CA 1
ATOM 723 C C . VAL A 1 92 ? -3.577 -13.376 -1.352 1.00 91.12 92 VAL A C 1
ATOM 725 O O . VAL A 1 92 ? -4.359 -13.725 -0.470 1.00 91.12 92 VAL A O 1
ATOM 728 N N . ALA A 1 93 ? -3.992 -12.838 -2.502 1.00 92.94 93 ALA A N 1
ATOM 729 C CA . ALA A 1 93 ? -5.387 -12.537 -2.828 1.00 92.94 93 ALA A CA 1
ATOM 730 C C . ALA A 1 93 ? -6.373 -13.703 -2.568 1.00 92.94 93 ALA A C 1
ATOM 732 O O . ALA A 1 93 ? -7.359 -13.486 -1.862 1.00 92.94 93 ALA A O 1
ATOM 733 N N . PRO A 1 94 ? -6.125 -14.952 -3.015 1.00 91.75 94 PRO A N 1
ATOM 734 C CA . PRO A 1 94 ? -7.066 -16.051 -2.768 1.00 91.75 94 PRO A CA 1
ATOM 735 C C . PRO A 1 94 ? -7.282 -16.338 -1.275 1.00 91.75 94 PRO A C 1
ATOM 737 O O . PRO A 1 94 ? -8.411 -16.524 -0.812 1.00 91.75 94 PRO A O 1
ATOM 740 N N . ASP A 1 95 ? -6.195 -16.329 -0.502 1.00 88.19 95 ASP A N 1
ATOM 741 C CA . ASP A 1 95 ? -6.228 -16.586 0.935 1.00 88.19 95 ASP A CA 1
ATOM 742 C C . ASP A 1 95 ? -6.949 -15.464 1.691 1.00 88.19 95 ASP A C 1
ATOM 744 O O . ASP A 1 95 ? -7.676 -15.745 2.646 1.00 88.19 95 ASP A O 1
ATOM 748 N N . LEU A 1 96 ? -6.753 -14.203 1.294 1.00 90.94 96 LEU A N 1
ATOM 749 C CA . LEU A 1 96 ? -7.432 -13.055 1.901 1.00 90.94 96 LEU A CA 1
ATOM 750 C C . LEU A 1 96 ? -8.931 -13.070 1.606 1.00 90.94 96 LEU A C 1
ATOM 752 O O . LEU A 1 96 ? -9.721 -12.879 2.530 1.00 90.94 96 LEU A O 1
ATOM 756 N N . TYR A 1 97 ? -9.321 -13.389 0.371 1.00 91.12 97 TYR A N 1
ATOM 757 C CA . TYR A 1 97 ? -10.722 -13.573 0.002 1.00 91.12 97 TYR A CA 1
ATOM 758 C C . TYR A 1 97 ? -11.404 -14.639 0.871 1.00 91.12 97 TYR A C 1
ATOM 760 O O . TYR A 1 97 ? -12.459 -14.386 1.447 1.00 91.12 97 TYR A O 1
ATOM 768 N N . SER A 1 98 ? -10.765 -15.800 1.066 1.00 90.06 98 SER A N 1
ATOM 769 C CA . SER A 1 98 ? -11.314 -16.877 1.912 1.00 90.06 98 SER A CA 1
ATOM 770 C C . SER A 1 98 ? -11.485 -16.499 3.391 1.00 90.06 98 SER A C 1
ATOM 772 O O . SER A 1 98 ? -12.231 -17.154 4.116 1.00 90.06 98 SER A O 1
ATOM 774 N N . LYS A 1 99 ? -10.785 -15.452 3.842 1.00 87.06 99 LYS A N 1
ATOM 775 C CA . LYS A 1 99 ? -10.800 -14.943 5.219 1.00 87.06 99 LYS A CA 1
ATOM 776 C C . LYS A 1 99 ? -11.650 -13.687 5.380 1.00 87.06 99 LYS A C 1
ATOM 778 O O . LYS A 1 99 ? -11.612 -13.099 6.457 1.00 87.06 99 LYS A O 1
ATOM 783 N N . ASP A 1 100 ? -12.375 -13.281 4.338 1.00 92.19 100 ASP A N 1
ATOM 784 C CA . ASP A 1 100 ? -13.168 -12.049 4.326 1.00 92.19 100 ASP A CA 1
ATOM 785 C C . ASP A 1 100 ? -12.308 -10.803 4.628 1.00 92.19 100 ASP A C 1
ATOM 787 O O . ASP A 1 100 ? -12.647 -9.937 5.429 1.00 92.19 100 ASP A O 1
ATOM 791 N N . ILE A 1 101 ? -11.113 -10.743 4.029 1.00 92.38 101 ILE A N 1
ATOM 792 C CA . ILE A 1 101 ? -10.204 -9.599 4.144 1.00 92.38 101 ILE A CA 1
ATOM 793 C C . ILE A 1 101 ? -10.186 -8.847 2.815 1.00 92.38 101 ILE A C 1
ATOM 795 O O . ILE A 1 101 ? -9.790 -9.383 1.781 1.00 92.38 101 ILE A O 1
ATOM 799 N N . HIS A 1 102 ? -10.556 -7.570 2.845 1.00 95.38 102 HIS A N 1
ATOM 800 C CA . HIS A 1 102 ? -10.583 -6.700 1.677 1.00 95.38 102 HIS A CA 1
ATOM 801 C C . HIS A 1 102 ? -9.226 -6.031 1.451 1.00 95.38 102 HIS A C 1
ATOM 803 O O . HIS A 1 102 ? -8.851 -5.093 2.156 1.00 95.38 102 HIS A O 1
ATOM 809 N N . LEU A 1 103 ? -8.499 -6.492 0.434 1.00 96.06 103 LEU A N 1
ATOM 810 C CA . LEU A 1 103 ? -7.221 -5.924 0.017 1.00 96.06 103 LEU A CA 1
ATOM 811 C C . LEU A 1 103 ? -7.400 -4.737 -0.948 1.00 96.06 103 LEU A C 1
ATOM 813 O O . LEU A 1 103 ? -8.164 -4.791 -1.912 1.00 96.06 103 LEU A O 1
ATOM 817 N N . THR A 1 104 ? -6.629 -3.677 -0.715 1.00 98.06 104 THR A N 1
ATOM 818 C CA . THR A 1 104 ? -6.300 -2.626 -1.683 1.00 98.06 104 THR A CA 1
ATOM 819 C C . THR A 1 104 ? -4.788 -2.620 -1.896 1.00 98.06 104 THR A C 1
ATOM 821 O O . THR A 1 104 ? -4.043 -2.203 -1.013 1.00 98.06 104 THR A O 1
ATOM 824 N N . ALA A 1 105 ? -4.333 -3.091 -3.054 1.00 97.50 105 ALA A N 1
ATOM 825 C CA . ALA A 1 105 ? -2.931 -3.066 -3.459 1.00 97.50 105 ALA A CA 1
ATOM 826 C C . ALA A 1 105 ? -2.619 -1.763 -4.198 1.00 97.50 105 ALA A C 1
ATOM 828 O O . ALA A 1 105 ? -3.404 -1.342 -5.054 1.00 97.50 105 ALA A O 1
ATOM 829 N N . THR A 1 106 ? -1.496 -1.117 -3.887 1.00 97.81 106 THR A N 1
ATOM 830 C CA . THR A 1 106 ? -1.131 0.155 -4.513 1.00 97.81 106 THR A CA 1
ATOM 831 C C . THR A 1 106 ? 0.309 0.210 -4.996 1.00 97.81 106 THR A C 1
ATOM 833 O O . THR A 1 106 ? 1.228 -0.311 -4.358 1.00 97.81 106 THR A O 1
ATOM 836 N N . VAL A 1 107 ? 0.498 0.912 -6.111 1.00 96.06 107 VAL A N 1
ATOM 837 C CA . VAL A 1 107 ? 1.800 1.180 -6.739 1.00 96.06 107 VAL A CA 1
ATOM 838 C C . VAL A 1 107 ? 1.927 2.667 -7.074 1.00 96.06 107 VAL A C 1
ATOM 840 O O . VAL A 1 107 ? 0.917 3.368 -7.181 1.00 96.06 107 VAL A O 1
ATOM 843 N N . LEU A 1 108 ? 3.166 3.152 -7.187 1.00 95.44 108 LEU A N 1
ATOM 844 C CA . LEU A 1 108 ? 3.464 4.575 -7.379 1.00 95.44 108 LEU A CA 1
ATOM 845 C C . LEU A 1 108 ? 3.292 5.003 -8.839 1.00 95.44 108 LEU A C 1
ATOM 847 O O . LEU A 1 108 ? 2.884 6.124 -9.119 1.00 95.44 108 LEU A O 1
ATOM 851 N N . GLU A 1 109 ? 3.634 4.123 -9.769 1.00 95.00 109 GLU A N 1
ATOM 852 C CA . GLU A 1 109 ? 3.623 4.386 -11.199 1.00 95.00 109 GLU A CA 1
ATOM 853 C C . GLU A 1 109 ? 2.195 4.467 -11.755 1.00 95.00 109 GLU A C 1
ATOM 855 O O . GLU A 1 109 ? 1.253 3.878 -11.213 1.00 95.00 109 GLU A O 1
ATOM 860 N N . SER A 1 110 ? 2.045 5.154 -12.893 1.00 97.56 110 SER A N 1
ATOM 861 C CA . SER A 1 110 ? 0.824 5.082 -13.699 1.00 97.56 110 SER A CA 1
ATOM 862 C C . SER A 1 110 ? 0.591 3.652 -14.184 1.00 97.56 110 SER A C 1
ATOM 864 O O . SER A 1 110 ? 1.542 2.896 -14.399 1.00 97.56 110 SER A O 1
ATOM 866 N N . GLN A 1 111 ? -0.666 3.275 -14.428 1.00 97.19 111 GLN A N 1
ATOM 867 C CA . GLN A 1 111 ? -0.978 1.941 -14.953 1.00 97.19 111 GLN A CA 1
ATOM 868 C C . GLN A 1 111 ? -0.214 1.642 -16.248 1.00 97.19 111 GLN A C 1
ATOM 870 O O . GLN A 1 111 ? 0.330 0.550 -16.411 1.00 97.19 111 GLN A O 1
ATOM 875 N N . SER A 1 112 ? -0.136 2.621 -17.152 1.00 97.06 112 SER A N 1
ATOM 876 C CA . SER A 1 112 ? 0.571 2.459 -18.419 1.00 97.06 112 SER A CA 1
ATOM 877 C C . SER A 1 112 ? 2.074 2.279 -18.245 1.00 97.06 112 SER A C 1
ATOM 879 O O . SER A 1 112 ? 2.668 1.493 -18.976 1.00 97.06 112 SER A O 1
ATOM 881 N N . ASP A 1 113 ? 2.707 2.987 -17.309 1.00 97.12 113 ASP A N 1
ATOM 882 C CA . ASP A 1 113 ? 4.155 2.876 -17.114 1.00 97.12 113 ASP A CA 1
ATOM 883 C C . ASP A 1 113 ? 4.508 1.612 -16.343 1.00 97.12 113 ASP A C 1
ATOM 885 O O . ASP A 1 113 ? 5.416 0.882 -16.738 1.00 97.12 113 ASP A O 1
ATOM 889 N N . HIS A 1 114 ? 3.712 1.273 -15.333 1.00 96.38 114 HIS A N 1
ATOM 890 C CA . HIS A 1 114 ? 3.840 0.027 -14.595 1.00 96.38 114 HIS A CA 1
ATOM 891 C C . HIS A 1 114 ? 3.745 -1.200 -15.523 1.00 96.38 114 HIS A C 1
ATOM 893 O O . HIS A 1 114 ? 4.561 -2.115 -15.433 1.00 96.38 114 HIS A O 1
ATOM 899 N N . GLN A 1 115 ? 2.802 -1.211 -16.473 1.00 95.50 115 GLN A N 1
ATOM 900 C CA . GLN A 1 115 ? 2.657 -2.299 -17.452 1.00 95.50 115 GLN A CA 1
ATOM 901 C C . GLN A 1 115 ? 3.802 -2.384 -18.472 1.00 95.50 115 GLN A C 1
ATOM 903 O O . GLN A 1 115 ? 4.074 -3.470 -18.980 1.00 95.50 115 GLN A O 1
ATOM 908 N N . LYS A 1 116 ? 4.486 -1.272 -18.771 1.00 95.56 116 LYS A N 1
ATOM 909 C CA . LYS A 1 116 ? 5.691 -1.284 -19.622 1.00 95.56 116 LYS A CA 1
ATOM 910 C C . LYS A 1 116 ? 6.895 -1.857 -18.880 1.00 95.56 116 LYS A C 1
ATOM 912 O O . LYS A 1 116 ? 7.705 -2.551 -19.487 1.00 95.56 116 LYS A O 1
ATOM 917 N N . VAL A 1 117 ? 7.030 -1.531 -17.593 1.00 92.81 117 VAL A N 1
ATOM 918 C CA . VAL A 1 117 ? 8.169 -1.944 -16.760 1.00 92.81 117 VAL A CA 1
ATOM 919 C C . VAL A 1 117 ? 8.045 -3.411 -16.346 1.00 92.81 117 VAL A C 1
ATOM 921 O O . VAL A 1 117 ? 9.025 -4.153 -16.407 1.00 92.81 117 VAL A O 1
ATOM 924 N N . TYR A 1 118 ? 6.847 -3.848 -15.954 1.00 92.56 118 TYR A N 1
ATOM 925 C CA . TYR A 1 118 ? 6.618 -5.174 -15.389 1.00 92.56 118 TYR A CA 1
ATOM 926 C C . TYR A 1 118 ? 5.800 -6.058 -16.327 1.00 92.56 118 TYR A C 1
ATOM 928 O O . TYR A 1 118 ? 4.586 -5.897 -16.461 1.00 92.56 118 TYR A O 1
ATOM 936 N N . GLN A 1 119 ? 6.457 -7.074 -16.895 1.00 93.12 119 GLN A N 1
ATOM 937 C CA . GLN A 1 119 ? 5.852 -8.035 -17.827 1.00 93.12 119 GLN A CA 1
ATOM 938 C C . GLN A 1 119 ? 4.551 -8.665 -17.292 1.00 93.12 119 GLN A C 1
ATOM 940 O O . GLN A 1 119 ? 3.606 -8.865 -18.052 1.00 93.12 119 GLN A O 1
ATOM 945 N N . ASN A 1 120 ? 4.484 -8.953 -15.987 1.00 92.62 120 ASN A N 1
ATOM 946 C CA . ASN A 1 120 ? 3.332 -9.607 -15.358 1.00 92.62 120 ASN A CA 1
ATOM 947 C C . ASN A 1 120 ? 2.334 -8.633 -14.715 1.00 92.62 120 ASN A C 1
ATOM 949 O O . ASN A 1 120 ? 1.390 -9.084 -14.071 1.00 92.62 120 ASN A O 1
ATOM 953 N N . SER A 1 121 ? 2.485 -7.317 -14.903 1.00 93.75 121 SER A N 1
ATOM 954 C CA . SER A 1 121 ? 1.630 -6.316 -14.253 1.00 93.75 121 SER A CA 1
ATOM 955 C C . SER A 1 121 ? 0.138 -6.575 -14.462 1.00 93.75 121 SER A C 1
ATOM 957 O O . SER A 1 121 ? -0.621 -6.580 -13.495 1.00 93.75 121 SER A O 1
ATOM 959 N N . ALA A 1 122 ? -0.289 -6.776 -15.712 1.00 96.19 122 ALA A N 1
ATOM 960 C CA . ALA A 1 122 ? -1.701 -6.971 -16.026 1.00 96.19 122 ALA A CA 1
ATOM 961 C C . ALA A 1 122 ? -2.229 -8.297 -15.460 1.00 96.19 122 ALA A C 1
ATOM 963 O O . ALA A 1 122 ? -3.340 -8.343 -14.940 1.00 96.19 122 ALA A O 1
ATOM 964 N N . LEU A 1 123 ? -1.419 -9.359 -15.511 1.00 97.06 123 LEU A N 1
ATOM 965 C CA . LEU A 1 123 ? -1.775 -10.665 -14.952 1.00 97.06 123 LEU A CA 1
ATOM 966 C C . LEU A 1 123 ? -1.953 -10.591 -13.432 1.00 97.06 123 LEU A C 1
ATOM 968 O O . LEU A 1 123 ? -2.964 -11.059 -12.914 1.00 97.06 123 LEU A O 1
ATOM 972 N N . ASN A 1 124 ? -1.014 -9.955 -12.731 1.00 97.25 124 ASN A N 1
ATOM 973 C CA . ASN A 1 124 ? -1.065 -9.793 -11.282 1.00 97.25 124 ASN A CA 1
ATOM 974 C C . ASN A 1 124 ? -2.248 -8.910 -10.864 1.00 97.25 124 ASN A C 1
ATOM 976 O O . ASN A 1 124 ? -3.020 -9.298 -9.988 1.00 97.25 124 ASN A O 1
ATOM 980 N N . ALA A 1 125 ? -2.453 -7.772 -11.537 1.00 97.94 125 ALA A N 1
ATOM 981 C CA . ALA A 1 125 ? -3.591 -6.895 -11.273 1.00 97.94 125 ALA A CA 1
ATOM 982 C C . ALA A 1 125 ? -4.932 -7.618 -11.477 1.00 97.94 125 ALA A C 1
ATOM 984 O O . ALA A 1 125 ? -5.819 -7.514 -10.633 1.00 97.94 125 ALA A O 1
ATOM 985 N N . ASN A 1 126 ? -5.053 -8.402 -12.553 1.00 98.06 126 ASN A N 1
ATOM 986 C CA . ASN A 1 126 ? -6.244 -9.205 -12.819 1.00 98.06 126 ASN A CA 1
ATOM 987 C C . ASN A 1 126 ? -6.447 -10.293 -11.760 1.00 98.06 126 ASN A C 1
ATOM 989 O O . ASN A 1 126 ? -7.573 -10.512 -11.333 1.00 98.06 126 ASN A O 1
ATOM 993 N N . CYS A 1 127 ? -5.387 -10.963 -11.301 1.00 97.12 127 CYS A N 1
ATOM 994 C CA . CYS A 1 127 ? -5.499 -11.951 -10.225 1.00 97.12 127 CYS A CA 1
ATOM 995 C C . CYS A 1 127 ? -6.095 -11.326 -8.953 1.00 97.12 127 CYS A C 1
ATOM 997 O O . CYS A 1 127 ? -6.997 -11.899 -8.345 1.00 97.12 127 CYS A O 1
ATOM 999 N N . ILE A 1 128 ? -5.636 -10.127 -8.585 1.00 98.12 128 ILE A N 1
ATOM 1000 C CA . ILE A 1 128 ? -6.124 -9.388 -7.415 1.00 98.12 128 ILE A CA 1
ATOM 1001 C C . ILE A 1 128 ? -7.611 -9.045 -7.583 1.00 98.12 128 ILE A C 1
ATOM 1003 O O . ILE A 1 128 ? -8.420 -9.350 -6.707 1.00 98.12 128 ILE A O 1
ATOM 1007 N N . THR A 1 129 ? -7.998 -8.455 -8.717 1.00 98.19 129 THR A N 1
ATOM 1008 C CA . THR A 1 129 ? -9.387 -8.022 -8.944 1.00 98.19 129 THR A CA 1
ATOM 1009 C C . THR A 1 129 ? -10.361 -9.186 -9.118 1.00 98.19 129 THR A C 1
ATOM 1011 O O . THR A 1 129 ? -11.495 -9.097 -8.649 1.00 98.19 129 THR A O 1
ATOM 1014 N N . LEU A 1 130 ? -9.925 -10.308 -9.700 1.00 97.94 130 LEU A N 1
ATOM 1015 C CA . LEU A 1 130 ? -10.720 -11.539 -9.802 1.00 97.94 130 LEU A CA 1
ATOM 1016 C C . LEU A 1 130 ? -11.107 -12.112 -8.430 1.00 97.94 130 LEU A C 1
ATOM 1018 O O . LEU A 1 130 ? -12.156 -12.737 -8.316 1.00 97.94 130 LEU A O 1
ATOM 1022 N N . HIS A 1 131 ? -10.307 -11.860 -7.391 1.00 97.25 131 HIS A N 1
ATOM 1023 C CA . HIS A 1 131 ? -10.604 -12.245 -6.006 1.00 97.25 131 HIS A CA 1
ATOM 1024 C C . HIS A 1 131 ? -11.335 -11.140 -5.219 1.00 97.25 131 HIS A C 1
ATOM 1026 O O . HIS A 1 131 ? -11.340 -11.141 -3.992 1.00 97.25 131 HIS A O 1
ATOM 1032 N N . GLY A 1 132 ? -11.962 -10.176 -5.903 1.00 96.94 132 GLY A N 1
ATOM 1033 C CA . GLY A 1 132 ? -12.784 -9.142 -5.263 1.00 96.94 132 GLY A CA 1
ATOM 1034 C C . GLY A 1 132 ? -11.985 -8.069 -4.517 1.00 96.94 132 GLY A C 1
ATOM 1035 O O . GLY A 1 132 ? -12.527 -7.376 -3.655 1.00 96.94 132 GLY A O 1
ATOM 1036 N N . HIS A 1 133 ? -10.697 -7.929 -4.822 1.00 97.88 133 HIS A N 1
ATOM 1037 C CA . HIS A 1 133 ? -9.824 -6.912 -4.243 1.00 97.88 133 HIS A CA 1
ATOM 1038 C C . HIS A 1 133 ? -9.606 -5.738 -5.202 1.00 97.88 133 HIS A C 1
ATOM 1040 O O . HIS A 1 133 ? -9.999 -5.766 -6.366 1.00 97.88 133 HIS A O 1
ATOM 1046 N N . SER A 1 134 ? -8.980 -4.673 -4.705 1.00 98.19 134 SER A N 1
ATOM 1047 C CA . SER A 1 134 ? -8.719 -3.454 -5.475 1.00 98.19 134 SER A CA 1
ATOM 1048 C C . SER A 1 134 ? -7.238 -3.282 -5.790 1.00 98.19 134 SER A C 1
ATOM 1050 O O . SER A 1 134 ? -6.383 -3.562 -4.953 1.00 98.19 134 SER A O 1
ATOM 1052 N N . VAL A 1 135 ? -6.950 -2.739 -6.973 1.00 98.44 135 VAL A N 1
ATOM 1053 C CA . VAL A 1 135 ? -5.619 -2.262 -7.370 1.00 98.44 135 VAL A CA 1
ATOM 1054 C C . VAL A 1 135 ? -5.721 -0.769 -7.667 1.00 98.44 135 VAL A C 1
ATOM 1056 O O . VAL A 1 135 ? -6.613 -0.356 -8.410 1.00 98.44 135 VAL A O 1
ATOM 1059 N N . LYS A 1 136 ? -4.833 0.044 -7.091 1.00 98.06 136 LYS A N 1
ATOM 1060 C CA . LYS A 1 136 ? -4.736 1.483 -7.368 1.00 98.06 136 LYS A CA 1
ATOM 1061 C C . LYS A 1 136 ? -3.328 1.850 -7.836 1.00 98.06 136 LYS A C 1
ATOM 1063 O O . LYS A 1 136 ? -2.344 1.532 -7.176 1.00 98.06 136 LYS A O 1
ATOM 1068 N N . PHE A 1 137 ? -3.263 2.543 -8.963 1.00 97.38 137 PHE A N 1
ATOM 1069 C CA . PHE A 1 137 ? -2.038 3.120 -9.514 1.00 97.38 137 PHE A CA 1
ATOM 1070 C C . PHE A 1 137 ? -1.894 4.573 -9.057 1.00 97.38 137 PHE A C 1
ATOM 1072 O O . PHE A 1 137 ? -2.858 5.152 -8.551 1.00 97.38 137 PHE A O 1
ATOM 1079 N N . GLU A 1 138 ? -0.708 5.153 -9.243 1.00 97.19 138 GLU A N 1
ATOM 1080 C CA . GLU A 1 138 ? -0.427 6.560 -8.913 1.00 97.19 138 GLU A CA 1
ATOM 1081 C C . GLU A 1 138 ? -0.650 6.904 -7.431 1.00 97.19 138 GLU A C 1
ATOM 1083 O O . GLU A 1 138 ? -1.075 8.006 -7.078 1.00 97.19 138 GLU A O 1
ATOM 1088 N N . VAL A 1 139 ? -0.370 5.951 -6.537 1.00 97.00 139 VAL A N 1
ATOM 1089 C CA . VAL A 1 139 ? -0.505 6.147 -5.090 1.00 97.00 139 VAL A CA 1
ATOM 1090 C C . VAL A 1 139 ? 0.862 6.393 -4.465 1.00 97.00 139 VAL A C 1
ATOM 1092 O O . VAL A 1 139 ? 1.670 5.477 -4.307 1.00 97.00 139 VAL A O 1
ATOM 1095 N N . ASP A 1 140 ? 1.085 7.633 -4.033 1.00 95.75 140 ASP A N 1
ATOM 1096 C CA . ASP A 1 140 ? 2.247 8.003 -3.232 1.00 95.75 140 ASP A CA 1
ATOM 1097 C C . ASP A 1 140 ? 2.048 7.592 -1.766 1.00 95.75 140 ASP A C 1
ATOM 1099 O O . ASP A 1 140 ? 1.208 8.138 -1.049 1.00 95.75 140 ASP A O 1
ATOM 1103 N N . ALA A 1 141 ? 2.854 6.637 -1.297 1.00 94.81 141 ALA A N 1
ATOM 1104 C CA . ALA A 1 141 ? 2.824 6.164 0.086 1.00 94.81 141 ALA A CA 1
ATOM 1105 C C . ALA A 1 141 ? 3.193 7.252 1.115 1.00 94.81 141 ALA A C 1
ATOM 1107 O O . ALA A 1 141 ? 2.874 7.117 2.295 1.00 94.81 141 ALA A O 1
ATOM 1108 N N . THR A 1 142 ? 3.859 8.326 0.686 1.00 94.25 142 THR A N 1
ATOM 1109 C CA . THR A 1 142 ? 4.218 9.478 1.523 1.00 94.25 142 THR A CA 1
ATOM 1110 C C . THR A 1 142 ? 3.144 10.566 1.569 1.00 94.25 142 THR A C 1
ATOM 1112 O O . THR A 1 142 ? 3.238 11.476 2.395 1.00 94.25 142 THR A O 1
ATOM 1115 N N . ASP A 1 143 ? 2.109 10.451 0.731 1.00 95.88 143 ASP A N 1
ATOM 1116 C CA . ASP A 1 143 ? 0.968 11.367 0.655 1.00 95.88 143 ASP A CA 1
ATOM 1117 C C . ASP A 1 143 ? -0.315 10.617 0.239 1.00 95.88 143 ASP A C 1
ATOM 1119 O O . ASP A 1 143 ? -0.923 10.861 -0.804 1.00 95.88 143 ASP A O 1
ATOM 1123 N N . LEU A 1 144 ? -0.718 9.657 1.071 1.00 95.50 144 LEU A N 1
ATOM 1124 C CA . LEU A 1 144 ? -1.911 8.830 0.909 1.00 95.50 144 LEU A CA 1
ATOM 1125 C C . LEU A 1 144 ? -3.181 9.694 0.905 1.00 95.50 144 LEU A C 1
ATOM 1127 O O . LEU A 1 144 ? -3.590 10.246 1.929 1.00 95.50 144 LEU A O 1
ATOM 1131 N N . LYS A 1 145 ? -3.842 9.741 -0.254 1.00 92.88 145 LYS A N 1
ATOM 1132 C CA . LYS A 1 145 ? -5.096 10.473 -0.494 1.00 92.88 145 LYS A CA 1
ATOM 1133 C C . LYS A 1 145 ? -6.269 9.512 -0.602 1.00 92.88 145 LYS A C 1
ATOM 1135 O O . LYS A 1 145 ? -6.767 9.227 -1.689 1.00 92.88 145 LYS A O 1
ATOM 1140 N N . PHE A 1 146 ? -6.707 9.002 0.541 1.00 91.94 146 PHE A N 1
ATOM 1141 C CA . PHE A 1 146 ? -7.987 8.305 0.650 1.00 91.94 146 PHE A CA 1
ATOM 1142 C C . PHE A 1 146 ? -9.046 9.249 1.229 1.00 91.94 146 PHE A C 1
ATOM 1144 O O . PHE A 1 146 ? -8.709 10.241 1.877 1.00 91.94 146 PHE A O 1
ATOM 1151 N N . GLY A 1 147 ? -10.326 8.971 0.966 1.00 83.31 147 GLY A N 1
ATOM 1152 C CA . GLY A 1 147 ? -11.417 9.733 1.580 1.00 83.31 147 GLY A CA 1
ATOM 1153 C C . GLY A 1 147 ? -11.369 9.627 3.106 1.00 83.31 147 GLY A C 1
ATOM 1154 O O . GLY A 1 147 ? -10.891 8.621 3.630 1.00 83.31 147 GLY A O 1
ATOM 1155 N N . SER A 1 148 ? -11.884 10.634 3.818 1.00 77.31 148 SER A N 1
ATOM 1156 C CA . SER A 1 148 ? -11.909 10.666 5.294 1.00 77.31 148 SER A CA 1
ATOM 1157 C C . SER A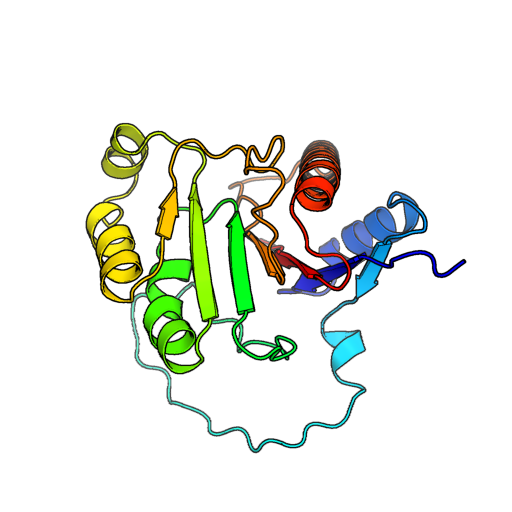 1 148 ? -12.504 9.401 5.916 1.00 77.31 148 SER A C 1
ATOM 1159 O O . SER A 1 148 ? -12.046 8.949 6.964 1.00 77.31 148 SER A O 1
ATOM 1161 N N . ASP A 1 149 ? -13.479 8.807 5.229 1.00 81.75 149 ASP A N 1
ATOM 1162 C CA . ASP A 1 149 ? -14.247 7.652 5.698 1.00 81.75 149 ASP A CA 1
ATOM 1163 C C . ASP A 1 149 ? -13.599 6.316 5.289 1.00 81.75 149 ASP A C 1
ATOM 1165 O O . ASP A 1 149 ? -14.017 5.236 5.715 1.00 81.75 149 ASP A O 1
ATOM 1169 N N . GLN A 1 150 ? -12.556 6.361 4.455 1.00 88.25 150 GLN A N 1
ATOM 1170 C CA . GLN A 1 150 ? -11.826 5.184 4.006 1.00 88.25 150 GLN A CA 1
ATOM 1171 C C . GLN A 1 150 ? -10.634 4.921 4.932 1.00 88.25 150 GLN A C 1
ATOM 1173 O O . GLN A 1 150 ? -9.497 5.297 4.649 1.00 88.25 150 GLN A O 1
ATOM 1178 N N . LYS A 1 151 ? -10.928 4.245 6.046 1.00 92.62 151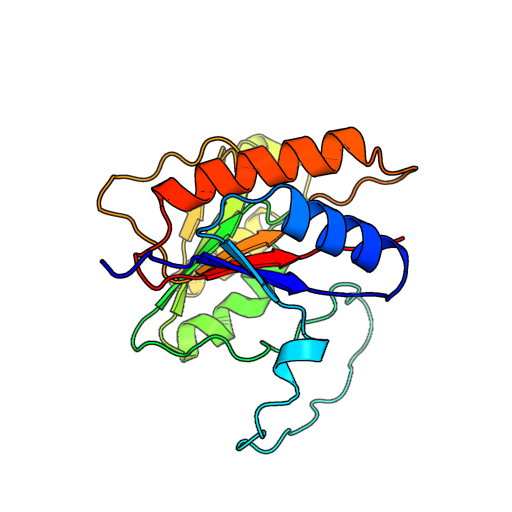 LYS A N 1
ATOM 1179 C CA . LYS A 1 151 ? -9.940 3.753 7.012 1.00 92.62 151 LYS A CA 1
ATOM 1180 C C . LYS A 1 151 ? -9.557 2.293 6.764 1.00 92.62 151 LYS A C 1
ATOM 1182 O O . LYS A 1 151 ? -10.377 1.514 6.271 1.00 92.62 151 LYS A O 1
ATOM 1187 N N . PHE A 1 152 ? -8.328 1.937 7.130 1.00 93.75 152 PHE A N 1
ATOM 1188 C CA . PHE A 1 152 ? -7.775 0.586 7.012 1.00 93.75 152 PHE A CA 1
ATOM 1189 C C . PHE A 1 152 ? -7.384 0.021 8.378 1.00 93.75 152 PHE A C 1
ATOM 1191 O O . PHE A 1 152 ? -6.728 0.700 9.169 1.00 93.75 152 PHE A O 1
ATOM 1198 N N . ASP A 1 153 ? -7.747 -1.236 8.624 1.00 90.56 153 ASP A N 1
ATOM 1199 C CA . ASP A 1 153 ? -7.392 -1.960 9.850 1.00 90.56 153 ASP A CA 1
ATOM 1200 C C . ASP A 1 153 ? -5.917 -2.357 9.847 1.00 90.56 153 ASP A C 1
ATOM 1202 O O . ASP A 1 153 ? -5.264 -2.394 10.887 1.00 90.56 153 ASP A O 1
ATOM 1206 N N . VAL A 1 154 ? -5.374 -2.638 8.660 1.00 89.94 154 VAL A N 1
ATOM 1207 C CA . VAL A 1 154 ? -3.954 -2.917 8.468 1.00 89.94 154 VAL A CA 1
ATOM 1208 C C . VAL A 1 154 ? -3.438 -2.130 7.273 1.00 89.94 154 VAL A C 1
ATOM 1210 O O . VAL A 1 154 ? -4.000 -2.199 6.182 1.00 89.94 154 VAL A O 1
ATOM 1213 N N . ILE A 1 155 ? -2.322 -1.432 7.457 1.00 93.00 155 ILE A N 1
ATOM 1214 C CA . ILE A 1 155 ? -1.553 -0.816 6.375 1.00 93.00 155 ILE A CA 1
ATOM 1215 C C . ILE A 1 155 ? -0.191 -1.489 6.337 1.00 93.00 155 ILE A C 1
ATOM 1217 O O . ILE A 1 155 ? 0.523 -1.478 7.329 1.00 93.00 155 ILE A O 1
ATOM 1221 N N . GLN A 1 156 ? 0.198 -2.053 5.204 1.00 91.31 156 GLN A N 1
ATOM 1222 C CA . GLN A 1 156 ? 1.506 -2.651 4.991 1.00 91.31 156 GLN A CA 1
ATOM 1223 C C . GLN A 1 156 ? 2.294 -1.831 3.980 1.00 91.31 156 GLN A C 1
ATOM 1225 O O . GLN A 1 156 ? 1.828 -1.604 2.872 1.00 91.31 156 GLN A O 1
ATOM 1230 N N . PHE A 1 157 ? 3.510 -1.435 4.335 1.00 90.75 157 PHE A N 1
ATOM 1231 C CA . PHE A 1 157 ? 4.457 -0.831 3.411 1.00 90.75 157 PHE A CA 1
ATOM 1232 C C . PHE A 1 157 ? 5.495 -1.858 2.978 1.00 90.75 157 PHE A C 1
ATOM 1234 O O . PHE A 1 157 ? 6.314 -2.305 3.790 1.00 90.75 157 PHE A O 1
ATOM 1241 N N . ASN A 1 158 ? 5.456 -2.219 1.696 1.00 83.81 158 ASN A N 1
ATOM 1242 C CA . ASN A 1 158 ? 6.493 -3.012 1.051 1.00 83.81 158 ASN A CA 1
ATOM 1243 C C . ASN A 1 158 ? 7.645 -2.055 0.717 1.00 83.81 158 ASN A C 1
ATOM 1245 O O . ASN A 1 158 ? 7.617 -1.347 -0.287 1.00 83.81 158 ASN A O 1
ATOM 1249 N N . PHE A 1 159 ? 8.620 -1.956 1.626 1.00 78.75 159 PHE A N 1
ATOM 1250 C CA . PHE A 1 159 ? 9.676 -0.952 1.526 1.00 78.75 159 PHE A CA 1
ATOM 1251 C C . PHE A 1 159 ? 10.497 -1.157 0.238 1.00 78.75 159 PHE A C 1
ATOM 1253 O O . PHE A 1 159 ? 10.933 -2.286 -0.012 1.00 78.75 159 PHE A O 1
ATOM 1260 N N . PRO A 1 160 ? 10.759 -0.101 -0.560 1.00 74.12 160 PRO A N 1
ATOM 1261 C CA . PRO A 1 160 ? 11.445 -0.239 -1.841 1.00 74.12 160 PRO A CA 1
ATOM 1262 C C . PRO A 1 160 ? 12.792 -0.958 -1.729 1.00 74.12 160 PRO A C 1
ATOM 1264 O O . PRO A 1 160 ? 13.622 -0.642 -0.872 1.00 74.12 160 PRO A O 1
ATOM 1267 N N . HIS A 1 161 ? 13.040 -1.906 -2.632 1.00 66.19 161 HIS A N 1
ATOM 1268 C CA . HIS A 1 161 ? 14.336 -2.576 -2.740 1.00 66.19 161 HIS A CA 1
ATOM 1269 C C . HIS A 1 161 ? 15.247 -1.794 -3.670 1.00 66.19 161 HIS A C 1
ATOM 1271 O O . HIS A 1 161 ? 15.069 -1.789 -4.885 1.00 66.19 161 HIS A O 1
ATOM 1277 N N . TRP A 1 162 ? 16.250 -1.135 -3.102 1.00 63.84 162 TRP A N 1
ATOM 1278 C CA . TRP A 1 162 ? 17.269 -0.450 -3.884 1.00 63.84 162 TRP A CA 1
ATOM 1279 C C . TRP A 1 162 ? 18.469 -1.359 -4.091 1.00 63.84 162 TRP A C 1
ATOM 1281 O O . TRP A 1 162 ? 19.054 -1.852 -3.128 1.00 63.84 162 TRP A O 1
ATOM 1291 N N . ILE A 1 163 ? 18.849 -1.583 -5.348 1.00 54.12 163 ILE A N 1
ATOM 1292 C CA . ILE A 1 163 ? 20.073 -2.308 -5.692 1.00 54.12 163 ILE A CA 1
ATOM 1293 C C . ILE A 1 163 ? 21.255 -1.366 -5.420 1.00 54.12 163 ILE A C 1
ATOM 1295 O O . ILE A 1 163 ? 21.464 -0.406 -6.157 1.00 54.12 163 ILE A O 1
ATOM 1299 N N . GLY A 1 164 ? 22.013 -1.613 -4.348 1.00 61.16 164 GLY A N 1
ATOM 1300 C CA . GLY A 1 164 ? 23.209 -0.837 -4.002 1.00 61.16 164 GLY A CA 1
ATOM 1301 C C . GLY A 1 164 ? 23.332 -0.497 -2.516 1.00 61.16 164 GLY A C 1
ATOM 1302 O O . GLY A 1 164 ? 22.585 -0.995 -1.675 1.00 61.16 164 GLY A O 1
ATOM 1303 N N . LYS A 1 165 ? 24.303 0.363 -2.174 1.00 57.06 165 LYS A N 1
ATOM 1304 C CA . LYS A 1 165 ? 24.493 0.834 -0.794 1.00 57.06 165 LYS A CA 1
ATOM 1305 C C . LYS A 1 165 ? 23.302 1.697 -0.380 1.00 57.06 165 LYS A C 1
ATOM 1307 O O . LYS A 1 165 ? 23.145 2.820 -0.851 1.00 57.06 165 LYS A O 1
ATOM 1312 N N . SER A 1 166 ? 22.486 1.161 0.519 1.00 61.09 166 SER A N 1
ATOM 1313 C CA . SER A 1 166 ? 21.346 1.852 1.112 1.00 61.09 166 SER A CA 1
ATOM 1314 C C . SER A 1 166 ? 21.777 3.153 1.806 1.00 61.09 166 SER A C 1
ATOM 1316 O O . SER A 1 166 ? 22.635 3.148 2.694 1.00 61.09 166 SER A O 1
ATOM 1318 N N . ASN A 1 167 ? 21.181 4.286 1.418 1.00 71.44 167 ASN A N 1
ATOM 1319 C CA . ASN A 1 167 ? 21.371 5.549 2.123 1.00 71.44 167 ASN A CA 1
ATOM 1320 C C . ASN A 1 167 ? 20.428 5.594 3.327 1.00 71.44 167 ASN A C 1
ATOM 1322 O O . ASN A 1 167 ? 19.274 6.011 3.224 1.00 71.44 167 ASN A O 1
ATOM 1326 N N . ASN A 1 168 ? 20.950 5.223 4.495 1.00 72.00 168 ASN A N 1
ATOM 1327 C CA . ASN A 1 168 ? 20.181 5.187 5.737 1.00 72.00 168 ASN A CA 1
ATOM 1328 C C . ASN A 1 168 ? 19.456 6.508 6.046 1.00 72.00 168 ASN A C 1
ATOM 1330 O O . ASN A 1 168 ? 18.414 6.473 6.694 1.00 72.00 168 ASN A O 1
ATOM 1334 N N . LYS A 1 169 ? 19.969 7.673 5.613 1.00 76.38 169 LYS A N 1
ATOM 1335 C CA . LYS A 1 169 ? 19.272 8.957 5.803 1.00 76.38 169 LYS A CA 1
ATOM 1336 C C . LYS A 1 169 ? 17.988 9.026 4.986 1.00 76.38 169 LYS A C 1
ATOM 1338 O O . LYS A 1 169 ? 16.952 9.372 5.544 1.00 76.38 169 LYS A O 1
ATOM 1343 N N . TYR A 1 170 ? 18.060 8.665 3.709 1.00 78.69 170 TYR A N 1
ATOM 1344 C CA . TYR A 1 170 ? 16.893 8.671 2.837 1.00 78.69 170 TYR A CA 1
ATOM 1345 C C . TYR A 1 170 ? 15.845 7.663 3.310 1.00 78.69 170 TYR A C 1
ATOM 1347 O O . TYR A 1 170 ? 14.671 8.000 3.402 1.00 78.69 170 TYR A O 1
ATOM 1355 N N . ASN A 1 171 ? 16.265 6.458 3.704 1.00 79.06 171 ASN A N 1
ATOM 1356 C CA . ASN A 1 171 ? 15.321 5.439 4.162 1.00 79.06 171 ASN A CA 1
ATOM 1357 C C . ASN A 1 171 ? 14.546 5.877 5.406 1.00 79.06 171 ASN A C 1
ATOM 1359 O O . ASN A 1 171 ? 13.349 5.621 5.507 1.00 79.06 171 ASN A O 1
ATOM 1363 N N . ARG A 1 172 ? 15.217 6.564 6.342 1.00 80.50 172 ARG A N 1
ATOM 1364 C CA . ARG A 1 172 ? 14.555 7.142 7.519 1.00 80.50 172 ARG A CA 1
ATOM 1365 C C . ARG A 1 172 ? 13.564 8.231 7.135 1.00 80.50 172 ARG A C 1
ATOM 1367 O O . ARG A 1 172 ? 12.477 8.271 7.695 1.00 80.50 172 ARG A O 1
ATOM 1374 N N . GLU A 1 173 ? 13.935 9.106 6.205 1.00 86.50 173 GLU A N 1
ATOM 1375 C CA . GLU A 1 173 ? 13.048 10.171 5.739 1.00 86.50 173 GLU A CA 1
ATOM 1376 C C . GLU A 1 173 ? 11.806 9.601 5.044 1.00 86.50 173 GLU A C 1
ATOM 1378 O O . GLU A 1 173 ? 10.690 10.001 5.368 1.00 86.50 173 GLU A O 1
ATOM 1383 N N . LEU A 1 174 ? 11.992 8.622 4.154 1.00 86.94 174 LEU A N 1
ATOM 1384 C CA . LEU A 1 174 ? 10.906 7.910 3.486 1.00 86.94 174 LEU A CA 1
ATOM 1385 C C . LEU A 1 174 ? 9.967 7.261 4.504 1.00 86.94 174 LEU A C 1
ATOM 1387 O O . LEU A 1 174 ? 8.754 7.431 4.423 1.00 86.94 174 LEU A O 1
ATOM 1391 N N . LEU A 1 175 ? 10.527 6.559 5.489 1.00 86.31 175 LEU A N 1
ATOM 1392 C CA . LEU A 1 175 ? 9.738 5.881 6.507 1.00 86.31 175 LEU A CA 1
ATOM 1393 C C . LEU A 1 175 ? 8.983 6.868 7.407 1.00 86.31 175 LEU A C 1
ATOM 1395 O O . LEU A 1 175 ? 7.810 6.652 7.692 1.00 86.31 175 LEU A O 1
ATOM 1399 N N . GLY A 1 176 ? 9.613 7.975 7.803 1.00 86.19 176 GLY A N 1
ATOM 1400 C CA . GLY A 1 176 ? 8.948 9.035 8.561 1.00 86.19 176 GLY A CA 1
ATOM 1401 C C . GLY A 1 176 ? 7.778 9.649 7.791 1.00 86.19 176 GLY A C 1
ATOM 1402 O O . GLY A 1 176 ? 6.688 9.788 8.339 1.00 86.19 176 GLY A O 1
ATOM 1403 N N . LYS A 1 177 ? 7.971 9.958 6.503 1.00 91.50 177 LYS A N 1
ATOM 1404 C CA . LYS A 1 177 ? 6.905 10.485 5.640 1.00 91.50 177 LYS A CA 1
ATOM 1405 C C . LYS A 1 177 ? 5.770 9.478 5.441 1.00 91.50 177 LYS A C 1
ATOM 1407 O O . LYS A 1 177 ? 4.607 9.855 5.559 1.00 91.50 177 LYS A O 1
ATOM 1412 N N . PHE A 1 178 ? 6.096 8.207 5.198 1.00 92.81 178 PHE A N 1
ATOM 1413 C CA . PHE A 1 178 ? 5.104 7.137 5.096 1.00 92.81 178 PHE A CA 1
ATOM 1414 C C . PHE A 1 178 ? 4.271 7.017 6.376 1.00 92.81 178 PHE A C 1
ATOM 1416 O O . PHE A 1 178 ? 3.048 6.998 6.299 1.00 92.81 178 PHE A O 1
ATOM 1423 N N . LEU A 1 179 ? 4.901 6.985 7.554 1.00 89.31 179 LEU A N 1
ATOM 1424 C CA . LEU A 1 179 ? 4.181 6.820 8.821 1.00 89.31 179 LEU A CA 1
ATOM 1425 C C . LEU A 1 179 ? 3.249 8.004 9.105 1.00 89.31 179 LEU A C 1
ATOM 1427 O O . LEU A 1 179 ? 2.073 7.786 9.390 1.00 89.31 179 LEU A O 1
ATOM 1431 N N . SER A 1 180 ? 3.720 9.238 8.902 1.00 90.25 180 SER A N 1
ATOM 1432 C CA . SER A 1 180 ? 2.872 10.439 8.985 1.00 90.25 180 SER A CA 1
ATOM 1433 C C . SER A 1 180 ? 1.700 10.407 8.001 1.00 90.25 180 SER A C 1
ATOM 1435 O O . SER A 1 180 ? 0.634 10.962 8.263 1.00 90.25 180 SER A O 1
ATOM 1437 N N . SER A 1 181 ? 1.887 9.782 6.840 1.00 94.44 181 SER A N 1
ATOM 1438 C CA . SER A 1 181 ? 0.820 9.614 5.865 1.00 94.44 181 SER A CA 1
ATOM 1439 C C . SER A 1 181 ? -0.161 8.501 6.241 1.00 94.44 181 SER A C 1
ATOM 1441 O O . SER A 1 181 ? -1.363 8.661 6.040 1.00 94.44 181 SER A O 1
ATOM 1443 N N . ALA A 1 182 ? 0.331 7.385 6.778 1.00 92.25 182 ALA A N 1
ATOM 1444 C CA . ALA A 1 182 ? -0.468 6.241 7.202 1.00 92.25 182 ALA A CA 1
ATOM 1445 C C . ALA A 1 182 ? -1.404 6.602 8.364 1.00 92.25 182 ALA A C 1
ATOM 1447 O O . ALA A 1 182 ? -2.552 6.165 8.371 1.00 92.25 182 ALA A O 1
ATOM 1448 N N . GLU A 1 183 ? -0.967 7.471 9.282 1.00 89.81 183 GLU A N 1
ATOM 1449 C CA . GLU A 1 183 ? -1.775 7.982 10.403 1.00 89.81 183 GLU A CA 1
ATOM 1450 C C . GLU A 1 183 ? -3.121 8.565 9.958 1.00 89.81 183 GLU A C 1
ATOM 1452 O O . GLU A 1 183 ? -4.142 8.417 10.626 1.00 89.81 183 GLU A O 1
ATOM 1457 N N . LYS A 1 184 ? -3.149 9.195 8.781 1.00 91.00 184 LYS A N 1
ATOM 1458 C CA . LYS A 1 184 ? -4.355 9.830 8.242 1.00 91.00 184 LYS A CA 1
ATOM 1459 C C . LYS A 1 184 ? -5.421 8.810 7.843 1.00 91.00 184 LYS A C 1
ATOM 1461 O O . LYS A 1 184 ? -6.604 9.146 7.832 1.00 91.00 184 LYS A O 1
ATOM 1466 N N . VAL A 1 185 ? -5.030 7.576 7.522 1.00 94.31 185 VAL A N 1
ATOM 1467 C CA . VAL A 1 185 ? -5.899 6.571 6.883 1.00 94.31 185 VAL A CA 1
ATOM 1468 C C . VAL A 1 185 ? -5.949 5.234 7.630 1.00 94.31 185 VAL A C 1
ATOM 1470 O O . VAL A 1 185 ? -6.736 4.365 7.267 1.00 94.31 185 VAL A O 1
ATOM 1473 N N . VAL A 1 186 ? -5.173 5.062 8.700 1.00 91.81 186 VAL A N 1
ATOM 1474 C CA . VAL A 1 186 ? -5.311 3.926 9.624 1.00 91.81 186 VAL A CA 1
ATOM 1475 C C . VAL A 1 186 ? -6.552 4.110 10.508 1.00 91.81 186 VAL A C 1
ATOM 1477 O O . VAL A 1 186 ? -6.920 5.240 10.846 1.00 91.81 186 VAL A O 1
ATOM 1480 N N . ALA A 1 187 ? -7.235 3.009 10.823 1.00 90.12 187 ALA A N 1
ATOM 1481 C CA . ALA A 1 187 ? -8.325 2.975 11.799 1.00 90.12 187 ALA A CA 1
ATOM 1482 C C . ALA A 1 187 ? -7.800 3.187 13.233 1.00 90.12 187 ALA A C 1
ATOM 1484 O O . ALA A 1 187 ? -6.622 2.955 13.501 1.00 90.12 187 ALA A O 1
ATOM 1485 N N . ASP A 1 188 ? -8.675 3.579 14.163 1.00 82.69 188 ASP A N 1
ATOM 1486 C CA . ASP A 1 188 ? -8.293 3.955 15.538 1.00 82.69 188 ASP A CA 1
ATOM 1487 C C . ASP A 1 188 ? -7.577 2.836 16.324 1.00 82.69 188 ASP A C 1
ATOM 1489 O O . ASP A 1 188 ? -6.715 3.128 17.154 1.00 82.69 188 ASP A O 1
ATOM 1493 N N . ASP A 1 189 ? -7.895 1.569 16.024 1.00 80.62 189 ASP A N 1
ATOM 1494 C CA . ASP A 1 189 ? -7.256 0.357 16.572 1.00 80.62 189 ASP A CA 1
ATOM 1495 C C . ASP A 1 189 ? -6.433 -0.414 15.517 1.00 80.62 189 ASP A C 1
ATOM 1497 O O . ASP A 1 189 ? -6.087 -1.590 15.692 1.00 80.62 189 ASP A O 1
ATOM 1501 N N . GLY A 1 190 ? -6.136 0.247 14.396 1.00 81.94 190 GLY A N 1
ATOM 1502 C CA . GLY A 1 190 ? -5.433 -0.335 13.264 1.00 81.94 190 GLY A CA 1
ATOM 1503 C C . GLY A 1 190 ? -3.926 -0.497 13.483 1.00 81.94 190 GLY A C 1
ATOM 1504 O O . GLY A 1 190 ? -3.318 -0.003 14.436 1.00 81.94 190 GLY A O 1
ATOM 1505 N N . GLU A 1 191 ? -3.297 -1.225 12.568 1.00 84.81 191 GLU A N 1
ATOM 1506 C CA . GLU A 1 191 ? -1.880 -1.570 12.610 1.00 84.81 191 GLU A CA 1
ATOM 1507 C C . GLU A 1 191 ? -1.157 -1.094 11.350 1.00 84.81 191 GLU A C 1
ATOM 1509 O O . GLU A 1 191 ? -1.638 -1.285 10.233 1.00 84.81 191 GLU A O 1
ATOM 1514 N N . VAL A 1 192 ? 0.050 -0.548 11.517 1.00 85.62 192 VAL A N 1
ATOM 1515 C CA . VAL A 1 192 ? 0.950 -0.249 10.402 1.00 85.62 192 VAL A CA 1
ATOM 1516 C C . VAL A 1 192 ? 2.106 -1.249 10.405 1.00 85.62 192 VAL A C 1
ATOM 1518 O O . VAL A 1 192 ? 2.769 -1.484 11.410 1.00 85.62 192 VAL A O 1
ATOM 1521 N N . ARG A 1 193 ? 2.377 -1.865 9.263 1.00 85.50 193 ARG A N 1
ATOM 1522 C CA . ARG A 1 193 ? 3.412 -2.878 9.077 1.00 85.50 193 ARG A CA 1
ATOM 1523 C C . ARG A 1 193 ? 4.420 -2.401 8.059 1.00 85.50 193 ARG A C 1
ATOM 1525 O O . ARG A 1 193 ? 4.053 -1.813 7.048 1.00 85.50 193 ARG A O 1
ATOM 1532 N N . VAL A 1 194 ? 5.689 -2.686 8.301 1.00 82.56 194 VAL A N 1
ATOM 1533 C CA . VAL A 1 194 ? 6.775 -2.315 7.393 1.00 82.56 194 VAL A CA 1
ATOM 1534 C C . VAL A 1 194 ? 7.597 -3.560 7.105 1.00 82.56 194 VAL A C 1
ATOM 1536 O O . VAL A 1 194 ? 8.216 -4.136 8.007 1.00 82.56 194 VAL A O 1
ATOM 1539 N N . ALA A 1 195 ? 7.591 -3.985 5.843 1.00 74.06 195 ALA A N 1
ATOM 1540 C CA . ALA A 1 195 ? 8.431 -5.070 5.364 1.00 74.06 195 ALA A CA 1
ATOM 1541 C C . ALA A 1 195 ? 9.792 -4.499 4.951 1.00 74.06 195 ALA A C 1
ATOM 1543 O O . ALA A 1 195 ? 9.893 -3.792 3.952 1.00 74.06 195 ALA A O 1
ATOM 1544 N N . LEU A 1 196 ? 10.832 -4.777 5.742 1.00 67.31 196 LEU A N 1
ATOM 1545 C CA . LEU A 1 196 ? 12.207 -4.355 5.474 1.00 67.31 196 LEU A CA 1
ATOM 1546 C C . LEU A 1 196 ? 13.001 -5.551 4.938 1.00 67.31 196 LEU A C 1
ATOM 1548 O O . LEU A 1 196 ? 12.995 -6.620 5.546 1.00 67.31 196 LEU A O 1
ATOM 1552 N N . PHE A 1 197 ? 13.708 -5.364 3.826 1.00 52.25 197 PHE A N 1
ATOM 1553 C CA . PHE A 1 197 ? 14.618 -6.370 3.274 1.00 52.25 197 PHE A CA 1
ATOM 1554 C C . PHE A 1 197 ? 16.070 -5.915 3.459 1.00 52.25 197 PHE A C 1
ATOM 1556 O O . PHE A 1 197 ? 16.372 -4.725 3.364 1.00 52.25 197 PHE A O 1
ATOM 1563 N N . GLU A 1 198 ? 16.961 -6.867 3.730 1.00 45.31 198 GLU A N 1
ATOM 1564 C CA . GLU A 1 198 ? 18.417 -6.680 3.781 1.00 45.31 198 GLU A CA 1
ATOM 1565 C C . GLU A 1 198 ? 19.038 -7.351 2.539 1.00 45.31 198 GLU A C 1
ATOM 1567 O O . GLU A 1 198 ? 18.483 -8.338 2.045 1.00 45.31 198 GLU A O 1
ATOM 1572 N N . HIS A 1 199 ? 20.143 -6.796 2.022 1.00 41.44 199 HIS A N 1
ATOM 1573 C CA . HIS A 1 199 ? 21.012 -7.467 1.040 1.00 41.44 199 HIS A CA 1
ATOM 1574 C C . HIS A 1 199 ? 22.052 -8.316 1.757 1.00 41.44 199 HIS A C 1
ATOM 1576 O O . HIS A 1 199 ? 22.628 -7.794 2.739 1.00 41.44 199 HIS A O 1
#

Organism: NCBI:txid163516

Sequence (199 aa):
GFEHKIMVLCFLVSQSCTIQMIHSLQQHLPRNYYVRTLSQLSSVHPTTSLSLVPRRRSCDRYFVQRAASVRCFASSKLLVCGDGDLSYSALVAPDLYSKDIHLTATVLESQSDHQKVYQNSALNANCITLHGHSVKFEVDATDLKFGSDQKFDVIQFNFPHWIGKSNNKYNRELLGKFLSSAEKVVADDGEVRVALFEH

Secondary structure (DSSP, 8-state):
-----EEEEEEPSSSSHHHHHHHHHHHHS-TTEEEEEHHHHTTS---SPPPPPPP--SS--S-----------SSEEEEEE--TTSHHHHHHHHHHHHTTEEEEEE-SS-HHHHHHH-TTHHHHHHHHHHTT-EEESS--TTS----TT--EEEEEEE----SSS--HHHHHHHHHHHHHHHTTTEEEEEEEEEE----

pLDDT: mean 71.6, std 24.47, range [23.5, 98.44]

InterPro domains:
  IPR019446 25S rRNA (uridine-N(3))-methyltransferase BMT5-like [PF10354] (79-198)

Radius of gyration: 16.88 Å; chains: 1; bounding box: 39×40×48 Å

Foldseek 3Di:
DDLQAAEEEEEDPDDDPVVVVQVVCCVPPPPSYDYDYLVNLPVPDDDDDDDDDDDDDDDDPPPPPPPSDPPLDPQFEEEEAACQLLQNLLVCLQVCLVSNYAYEYEHQADLVVSVVVHVCNVVNQCSNVVSVYHYYYNADLLAGDDPQPQAGQEYEYAQDDDDDDDPPVVSSVSVVSNVVNNVSRHDSNHYYYYYDDDD